Protein AF-A0A854Q6F2-F1 (afdb_monomer_lite)

pLDDT: mean 76.47, std 21.13, range [29.39, 94.69]

Secondary structure (DSSP, 8-state):
--------------GGG---GGGGEEE--GGGGGGGS---B--HHHHHTTEEEEGGGTEEEEHHHHH---TTS--SEEPGGGHHHHHHHHT-SSS-HHHHHHHHHHHHHHSPPPSSSSPPEEE-STT--PBPPTTS-EEEEEEETTT--EEESS-HHHHHHHHHHHHHHSTTS-HHHHEEEEEEEESB-SSTT--EEE-BGGGGTTS----------------------

Sequence (229 aa):
MPTDREECASIGDDPRGSNNRGMFYCSAAVHDVSTYQTSWVSSPDLIMLRLQYLPVYKVFRCTRCMASTNPKAPKGCIHPAKLAKHLLSYHDSKHSLEEIQEQIDRLSSNHPPHESLHPLIPFFPSGILPPAIPGVAREIGFYCTLCKKVHKGDNKVGYSKLITHCNKEHPGHQSHSVIQKGTIQALYYSGRSTFYFPVNPSYSELGAEPAQQAYDQDDMRIRSTHDAA

Structure (mmCIF, N/CA/C/O backbone):
data_AF-A0A854Q6F2-F1
#
_entry.id   AF-A0A854Q6F2-F1
#
loop_
_atom_site.group_PDB
_atom_site.id
_atom_site.type_symbol
_atom_site.label_atom_id
_atom_site.label_alt_id
_atom_site.label_comp_id
_atom_site.label_asym_id
_atom_site.label_entity_id
_atom_site.label_seq_id
_atom_site.pdbx_PDB_ins_code
_atom_site.Cartn_x
_atom_site.Cartn_y
_atom_site.Cartn_z
_atom_site.occupancy
_atom_site.B_iso_or_equiv
_atom_site.auth_seq_id
_atom_site.auth_comp_id
_atom_site.auth_asym_id
_atom_site.auth_atom_id
_atom_site.pdbx_PDB_model_num
ATOM 1 N N . MET A 1 1 ? 60.010 3.066 25.120 1.00 35.88 1 MET A N 1
ATOM 2 C CA . MET A 1 1 ? 58.937 4.076 25.044 1.00 35.88 1 MET A CA 1
ATOM 3 C C . MET A 1 1 ? 58.072 3.738 23.839 1.00 35.88 1 MET A C 1
ATOM 5 O O . MET A 1 1 ? 58.453 4.121 22.740 1.00 35.88 1 MET A O 1
ATOM 9 N N . PRO A 1 2 ? 57.008 2.933 23.998 1.00 35.34 2 PRO A N 1
ATOM 10 C CA . PRO A 1 2 ? 56.005 2.756 22.959 1.00 35.34 2 PRO A CA 1
ATOM 11 C C . PRO A 1 2 ? 54.951 3.863 23.093 1.00 35.34 2 PRO A C 1
ATOM 13 O O . PRO A 1 2 ? 54.534 4.192 24.202 1.00 35.34 2 PRO A O 1
ATOM 16 N N . THR A 1 3 ? 54.558 4.466 21.977 1.00 38.12 3 THR A N 1
ATOM 17 C CA . THR A 1 3 ? 53.414 5.378 21.915 1.00 38.12 3 THR A CA 1
ATOM 18 C C . THR A 1 3 ? 52.256 4.613 21.299 1.00 38.12 3 THR A C 1
ATOM 20 O O . THR A 1 3 ? 52.194 4.435 20.083 1.00 38.12 3 THR A O 1
ATOM 23 N N . ASP A 1 4 ? 51.360 4.153 22.166 1.00 35.88 4 ASP A N 1
ATOM 24 C CA . ASP A 1 4 ? 50.025 3.709 21.801 1.00 35.88 4 ASP A CA 1
ATOM 25 C C . ASP A 1 4 ? 49.279 4.888 21.176 1.00 35.88 4 ASP A C 1
ATOM 27 O O . ASP A 1 4 ? 49.110 5.945 21.789 1.00 35.88 4 ASP A O 1
ATOM 31 N N . ARG A 1 5 ? 48.850 4.725 19.927 1.00 36.88 5 ARG A N 1
ATOM 32 C CA . ARG A 1 5 ? 47.849 5.596 19.326 1.00 36.88 5 ARG A CA 1
ATOM 33 C C . ARG A 1 5 ? 46.644 4.719 19.042 1.00 36.88 5 ARG A C 1
ATOM 35 O O . ARG A 1 5 ? 46.607 4.019 18.037 1.00 36.88 5 ARG A O 1
ATOM 42 N N . GLU A 1 6 ? 45.719 4.729 19.995 1.00 34.69 6 GLU A N 1
ATOM 43 C CA . GLU A 1 6 ? 44.397 4.127 19.880 1.00 34.69 6 GLU A CA 1
ATOM 44 C C . GLU A 1 6 ? 43.743 4.595 18.579 1.00 34.69 6 GLU A C 1
ATOM 46 O O . GLU A 1 6 ? 43.441 5.776 18.380 1.00 34.69 6 GLU A O 1
ATOM 51 N N . GLU A 1 7 ? 43.547 3.648 17.671 1.00 30.23 7 GLU A N 1
ATOM 52 C CA . GLU A 1 7 ? 42.700 3.810 16.506 1.00 30.23 7 GLU A CA 1
ATOM 53 C C . GLU A 1 7 ? 41.253 3.802 17.015 1.00 30.23 7 GLU A C 1
ATOM 55 O O . GLU A 1 7 ? 40.615 2.761 17.163 1.00 30.23 7 GLU A O 1
ATOM 60 N N . CYS A 1 8 ? 40.762 4.986 17.393 1.00 30.36 8 CYS A N 1
ATOM 61 C CA . CYS A 1 8 ? 39.357 5.199 17.706 1.00 30.36 8 CYS A CA 1
ATOM 62 C C . CYS A 1 8 ? 38.531 4.794 16.483 1.00 30.36 8 CYS A C 1
ATOM 64 O O . CYS A 1 8 ? 38.498 5.508 15.476 1.00 30.36 8 CYS A O 1
ATOM 66 N N . ALA A 1 9 ? 37.868 3.644 16.597 1.00 30.75 9 ALA A N 1
ATOM 67 C CA . ALA A 1 9 ? 36.825 3.199 15.695 1.00 30.75 9 ALA A CA 1
ATOM 68 C C . ALA A 1 9 ? 35.857 4.363 15.461 1.00 30.75 9 ALA A C 1
ATOM 70 O O . ALA A 1 9 ? 35.123 4.771 16.363 1.00 30.75 9 ALA A O 1
ATOM 71 N N . SER A 1 10 ? 35.888 4.933 14.254 1.00 31.28 10 SER A N 1
ATOM 72 C CA . SER A 1 10 ? 34.879 5.899 13.848 1.00 31.28 10 SER A CA 1
ATOM 73 C C . SER A 1 10 ? 33.542 5.182 13.849 1.00 31.28 10 SER A C 1
ATOM 75 O O . SER A 1 10 ? 33.297 4.271 13.060 1.00 31.28 10 SER A O 1
ATOM 77 N N . ILE A 1 11 ? 32.735 5.578 14.828 1.00 34.91 11 ILE A N 1
ATOM 78 C CA . ILE A 1 11 ? 31.330 5.254 15.010 1.00 34.91 11 ILE A CA 1
ATOM 79 C C . ILE A 1 11 ? 30.673 5.328 13.634 1.00 34.91 11 ILE A C 1
ATOM 81 O O . ILE A 1 11 ? 30.589 6.402 13.040 1.00 34.91 11 ILE A O 1
ATOM 85 N N . GLY A 1 12 ? 30.302 4.158 13.115 1.00 29.39 12 GLY A N 1
ATOM 86 C CA . GLY A 1 12 ? 29.673 4.026 11.813 1.00 29.39 12 GLY A CA 1
ATOM 87 C C . GLY A 1 12 ? 28.439 4.912 11.740 1.00 29.39 12 GLY A C 1
ATOM 88 O O . GLY A 1 12 ? 27.603 4.898 12.646 1.00 29.39 12 GLY A O 1
ATOM 89 N N . ASP A 1 13 ? 28.358 5.684 10.660 1.00 30.09 13 ASP A N 1
ATOM 90 C CA . ASP A 1 13 ? 27.184 6.461 10.297 1.00 30.09 13 ASP A CA 1
ATOM 91 C C . ASP A 1 13 ? 25.921 5.605 10.451 1.00 30.09 13 ASP A C 1
ATOM 93 O O . ASP A 1 13 ? 25.794 4.533 9.854 1.00 30.09 13 ASP A O 1
ATOM 97 N N . ASP A 1 14 ? 24.983 6.079 11.270 1.00 29.55 14 ASP A N 1
ATOM 98 C CA . ASP A 1 14 ? 23.704 5.421 11.495 1.00 29.55 14 ASP A CA 1
ATOM 99 C C . ASP A 1 14 ? 22.920 5.350 10.162 1.00 29.55 14 ASP A C 1
ATOM 101 O O . ASP A 1 14 ? 22.501 6.387 9.626 1.00 29.55 14 ASP A O 1
ATOM 105 N N . PRO A 1 15 ? 22.671 4.151 9.599 1.00 33.38 15 PRO A N 1
ATOM 106 C CA . PRO A 1 15 ? 22.018 4.001 8.299 1.00 33.38 15 PRO A CA 1
ATOM 107 C C . PRO A 1 15 ? 20.548 4.453 8.306 1.00 33.38 15 PRO A C 1
ATOM 109 O O . PRO A 1 15 ? 19.927 4.546 7.243 1.00 33.38 15 PRO A O 1
ATOM 112 N N . ARG A 1 16 ? 19.988 4.807 9.475 1.00 41.03 16 ARG A N 1
ATOM 113 C CA . ARG A 1 16 ? 18.633 5.364 9.630 1.00 41.03 16 ARG A CA 1
ATOM 114 C C . ARG A 1 16 ? 18.447 6.746 8.980 1.00 41.03 16 ARG A C 1
ATOM 116 O O . ARG A 1 16 ? 17.311 7.199 8.853 1.00 41.03 16 ARG A O 1
ATOM 123 N N . GLY A 1 17 ? 19.523 7.406 8.535 1.00 30.75 17 GLY A N 1
ATOM 124 C CA . GLY A 1 17 ? 19.478 8.725 7.887 1.00 30.75 17 GLY A CA 1
ATOM 125 C C . GLY A 1 17 ? 19.267 8.725 6.367 1.00 30.75 17 GLY A C 1
ATOM 126 O O . GLY A 1 17 ? 18.867 9.751 5.808 1.00 30.75 17 GLY A O 1
ATOM 127 N N . SER A 1 18 ? 19.493 7.606 5.667 1.00 36.53 18 SER A N 1
ATOM 128 C CA . SER A 1 18 ? 19.294 7.564 4.214 1.00 36.53 18 SER A CA 1
ATOM 129 C C . SER A 1 18 ? 17.899 7.029 3.886 1.00 36.53 18 SER A C 1
ATOM 131 O O . SER A 1 18 ? 17.573 5.869 4.116 1.00 36.53 18 SER A O 1
ATOM 133 N N . ASN A 1 19 ? 17.048 7.875 3.299 1.00 47.75 19 ASN A N 1
ATOM 134 C CA . ASN A 1 19 ? 15.764 7.478 2.706 1.00 47.75 19 ASN A CA 1
ATOM 135 C C . ASN A 1 19 ? 16.001 6.695 1.393 1.00 47.75 19 ASN A C 1
ATOM 137 O O . ASN A 1 19 ? 15.439 7.011 0.334 1.00 47.75 19 ASN A O 1
ATOM 141 N N . ASN A 1 20 ? 16.909 5.716 1.428 1.00 53.22 20 ASN A N 1
ATOM 142 C CA . ASN A 1 20 ? 17.239 4.905 0.279 1.00 53.22 20 ASN A CA 1
ATOM 143 C C . ASN A 1 20 ? 16.062 3.970 0.009 1.00 53.22 20 ASN A C 1
ATOM 145 O O . ASN A 1 20 ? 15.854 2.970 0.686 1.00 53.22 20 ASN A O 1
ATOM 149 N N . ARG A 1 21 ? 15.244 4.343 -0.978 1.00 56.09 21 ARG A N 1
ATOM 150 C CA . ARG A 1 21 ? 13.970 3.679 -1.284 1.00 56.09 21 ARG A CA 1
ATOM 151 C C . ARG A 1 21 ? 14.104 2.192 -1.631 1.00 56.09 21 ARG A C 1
ATOM 153 O O . ARG A 1 21 ? 13.096 1.496 -1.590 1.00 56.09 21 ARG A O 1
ATOM 160 N N . GLY A 1 22 ? 15.312 1.719 -1.952 1.00 56.97 22 GLY A N 1
ATOM 161 C CA . GLY A 1 22 ?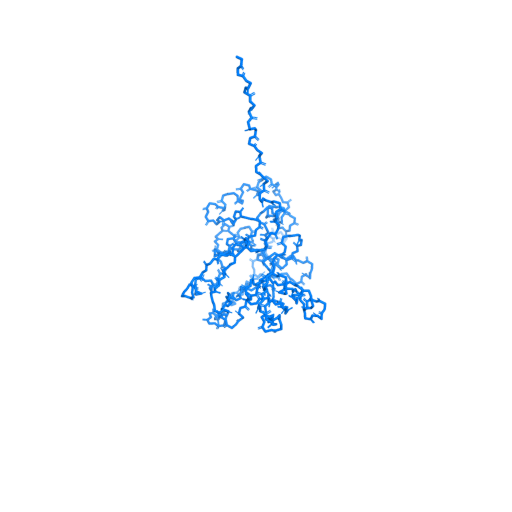 15.607 0.294 -2.124 1.00 56.97 22 GLY A CA 1
ATOM 162 C C . GLY A 1 22 ? 15.409 -0.532 -0.848 1.00 56.97 22 GLY A C 1
ATOM 163 O O . GLY A 1 22 ? 15.077 -1.704 -0.946 1.00 56.97 22 GLY A O 1
ATOM 164 N N . MET A 1 23 ? 15.497 0.087 0.335 1.00 61.72 23 MET A N 1
ATOM 165 C CA . MET A 1 23 ? 15.327 -0.576 1.638 1.00 61.72 23 MET A CA 1
ATOM 166 C C . MET A 1 23 ? 13.877 -0.973 1.952 1.00 61.72 23 MET A C 1
ATOM 168 O O . MET A 1 23 ? 13.626 -1.652 2.941 1.00 61.72 23 MET A O 1
ATOM 172 N N . PHE A 1 24 ? 12.911 -0.528 1.143 1.00 76.81 24 PHE A N 1
ATOM 173 C CA . PHE A 1 24 ? 11.490 -0.832 1.342 1.00 76.81 24 PHE A CA 1
ATOM 174 C C . PHE A 1 24 ? 11.012 -2.007 0.494 1.00 76.81 24 PHE A C 1
ATOM 176 O O . PHE A 1 24 ? 9.855 -2.400 0.615 1.00 76.81 24 PHE A O 1
ATOM 183 N N . TYR A 1 25 ? 11.873 -2.544 -0.371 1.00 84.19 25 TYR A N 1
ATOM 184 C CA . TYR A 1 25 ? 11.560 -3.708 -1.182 1.00 84.19 25 TYR A CA 1
ATOM 185 C C . TYR A 1 25 ? 12.195 -4.967 -0.590 1.00 84.19 25 TYR A C 1
ATOM 187 O O . TYR A 1 25 ? 13.365 -4.952 -0.214 1.00 84.19 25 TYR A O 1
ATOM 195 N N . CYS A 1 26 ? 11.444 -6.066 -0.542 1.00 86.38 26 CYS A N 1
ATOM 196 C CA . CYS A 1 26 ? 11.969 -7.395 -0.236 1.00 86.38 26 CYS A CA 1
ATOM 197 C C . CYS A 1 26 ? 11.905 -8.284 -1.481 1.00 86.38 26 CYS A C 1
ATOM 199 O O . CYS A 1 26 ? 10.946 -8.215 -2.247 1.00 86.38 26 CYS A O 1
ATOM 201 N N . SER A 1 27 ? 12.929 -9.108 -1.708 1.00 87.00 27 SER A N 1
ATOM 202 C CA . SER A 1 27 ? 12.899 -10.078 -2.807 1.00 87.00 27 SER A CA 1
ATOM 203 C C . SER A 1 27 ? 11.774 -11.086 -2.572 1.00 87.00 27 SER A C 1
ATOM 205 O O . SER A 1 27 ? 11.665 -11.626 -1.472 1.00 87.00 27 SER A O 1
ATOM 207 N N . ALA A 1 28 ? 10.954 -11.332 -3.592 1.00 88.00 28 ALA A N 1
ATOM 208 C CA . ALA A 1 28 ? 9.869 -12.307 -3.551 1.00 88.00 28 ALA A CA 1
ATOM 209 C C . ALA A 1 28 ? 9.902 -13.180 -4.809 1.00 88.00 28 ALA A C 1
ATOM 211 O O . ALA A 1 28 ? 10.162 -12.689 -5.915 1.00 88.00 28 ALA A O 1
ATOM 212 N N . ALA A 1 29 ? 9.638 -14.478 -4.660 1.00 86.69 29 ALA A N 1
ATOM 213 C CA . ALA A 1 29 ? 9.598 -15.373 -5.803 1.00 86.69 29 ALA A CA 1
ATOM 214 C C . ALA A 1 29 ? 8.274 -15.220 -6.560 1.00 86.69 29 ALA A C 1
ATOM 216 O O . ALA A 1 29 ? 7.242 -14.861 -6.000 1.00 86.69 29 ALA A O 1
ATOM 217 N N . VAL A 1 30 ? 8.279 -15.510 -7.863 1.00 84.44 30 VAL A N 1
ATOM 218 C CA . VAL A 1 30 ? 7.077 -15.369 -8.708 1.00 84.44 30 VAL A CA 1
ATOM 219 C C . VAL A 1 30 ? 5.916 -16.238 -8.219 1.00 84.44 30 VAL A C 1
ATOM 221 O O . VAL A 1 30 ? 4.764 -15.826 -8.302 1.00 84.44 30 VAL A O 1
ATOM 224 N N . HIS A 1 31 ? 6.207 -17.425 -7.685 1.00 84.44 31 HIS A N 1
ATOM 225 C CA . HIS A 1 31 ? 5.177 -18.314 -7.149 1.00 84.44 31 HIS A CA 1
ATOM 226 C C . HIS A 1 31 ? 4.530 -17.781 -5.859 1.00 84.44 31 HIS A C 1
ATOM 228 O O . HIS A 1 31 ? 3.439 -18.222 -5.520 1.00 84.44 31 HIS A O 1
ATOM 234 N N . ASP A 1 32 ? 5.135 -16.790 -5.193 1.00 86.19 32 ASP A N 1
ATOM 235 C CA . ASP A 1 32 ? 4.591 -16.179 -3.976 1.00 86.19 32 ASP A CA 1
ATOM 236 C C . ASP A 1 32 ? 3.584 -15.061 -4.264 1.00 86.19 32 ASP A C 1
ATOM 238 O O . ASP A 1 32 ? 3.015 -14.497 -3.332 1.00 86.19 32 ASP A O 1
ATOM 242 N N . VAL A 1 33 ? 3.337 -14.704 -5.531 1.00 84.88 33 VAL A N 1
ATOM 243 C CA . VAL A 1 33 ? 2.423 -13.603 -5.897 1.00 84.88 33 VAL A CA 1
ATOM 244 C C . VAL A 1 33 ? 1.041 -13.767 -5.252 1.00 84.88 33 VAL A C 1
ATOM 246 O O . VAL A 1 33 ? 0.455 -12.774 -4.814 1.00 84.88 33 VAL A O 1
ATOM 249 N N . SER A 1 34 ? 0.538 -15.001 -5.134 1.00 83.81 34 SER A N 1
ATOM 250 C CA . SER A 1 34 ? -0.740 -15.301 -4.474 1.00 83.81 34 SER A CA 1
ATOM 251 C C . SER A 1 34 ? -0.740 -14.968 -2.983 1.00 83.81 34 SER A C 1
ATOM 253 O O . SER A 1 34 ? -1.762 -14.538 -2.465 1.00 83.81 34 SER A O 1
ATOM 255 N N . THR A 1 35 ? 0.397 -15.068 -2.292 1.00 83.94 35 THR A N 1
ATOM 256 C CA . THR A 1 35 ? 0.527 -14.678 -0.875 1.00 83.94 35 THR A CA 1
ATOM 257 C C . THR A 1 35 ? 0.294 -13.181 -0.676 1.00 83.94 35 THR A C 1
ATOM 259 O O . THR A 1 35 ? -0.118 -12.747 0.396 1.00 83.94 35 THR A O 1
ATOM 262 N N . TYR A 1 36 ? 0.518 -12.379 -1.719 1.00 84.94 36 TYR A N 1
ATOM 263 C CA . TYR A 1 36 ? 0.259 -10.942 -1.704 1.00 84.94 36 TYR A CA 1
ATOM 264 C C . TYR A 1 36 ? -1.135 -10.581 -2.225 1.00 84.94 36 TYR A C 1
ATOM 266 O O . TYR A 1 36 ? -1.515 -9.411 -2.155 1.00 84.94 36 TYR A O 1
ATOM 274 N N . GLN A 1 37 ? -1.929 -11.542 -2.715 1.00 77.19 37 GLN A N 1
ATOM 275 C CA . GLN A 1 37 ? -3.356 -11.308 -2.931 1.00 77.19 37 GLN A CA 1
ATOM 276 C C . GLN A 1 37 ? -3.995 -11.123 -1.559 1.00 77.19 37 GLN A C 1
ATOM 278 O O . GLN A 1 37 ? -4.007 -12.019 -0.721 1.00 77.19 37 GLN A O 1
ATOM 283 N N . THR A 1 38 ? -4.430 -9.897 -1.287 1.00 72.19 38 THR A N 1
ATOM 284 C CA . THR A 1 38 ? -4.679 -9.469 0.083 1.00 72.19 38 THR A CA 1
ATOM 285 C C . THR A 1 38 ? -6.152 -9.259 0.371 1.00 72.19 38 THR A C 1
ATOM 287 O O . THR A 1 38 ? -6.865 -8.559 -0.348 1.00 72.19 38 THR A O 1
ATOM 290 N N . SER A 1 39 ? -6.574 -9.792 1.512 1.00 80.44 39 SER A N 1
ATOM 291 C CA . SER A 1 39 ? -7.838 -9.486 2.164 1.00 80.44 39 SER A CA 1
ATOM 292 C C . SER A 1 39 ? -7.573 -8.806 3.502 1.00 80.44 39 SER A C 1
ATOM 294 O O . SER A 1 39 ? -6.662 -9.165 4.249 1.00 80.44 39 SER A O 1
ATOM 296 N N . TRP A 1 40 ? -8.385 -7.800 3.803 1.00 91.19 40 TRP A N 1
ATOM 297 C CA . TRP A 1 40 ? -8.367 -7.146 5.105 1.00 91.19 40 TRP A CA 1
ATOM 298 C C . TRP A 1 40 ? -9.012 -8.060 6.136 1.00 91.19 40 TRP A C 1
ATOM 300 O O . TRP A 1 40 ? -10.124 -8.536 5.915 1.00 91.19 40 TRP A O 1
ATOM 310 N N . VAL A 1 41 ? -8.337 -8.273 7.260 1.00 92.69 41 VAL A N 1
ATOM 311 C CA . VAL A 1 41 ? -8.874 -9.058 8.371 1.00 92.69 41 VAL A CA 1
ATOM 312 C C . VAL A 1 41 ? -9.518 -8.152 9.411 1.00 92.69 41 VAL A C 1
ATOM 314 O O . VAL A 1 41 ? -9.159 -6.978 9.575 1.00 92.69 41 VAL A O 1
ATOM 317 N N . SER A 1 42 ? -10.494 -8.716 10.109 1.00 89.69 42 SER A N 1
ATOM 318 C CA . SER A 1 42 ? -11.204 -8.087 11.212 1.00 89.69 42 SER A CA 1
ATOM 319 C C . SER A 1 42 ? -11.363 -9.105 12.341 1.00 89.69 42 SER A C 1
ATOM 321 O O . SER A 1 42 ? -11.473 -10.301 12.088 1.00 89.69 42 SER A O 1
ATOM 323 N N . SER A 1 43 ? -11.341 -8.628 13.578 1.00 90.56 43 SER A N 1
ATOM 324 C CA . SER A 1 43 ? -11.522 -9.395 14.813 1.00 90.56 43 SER A CA 1
ATOM 325 C C . SER A 1 43 ? -12.344 -8.544 15.789 1.00 90.56 43 SER A C 1
ATOM 327 O O . SER A 1 43 ? -12.432 -7.332 15.574 1.00 90.56 43 SER A O 1
ATOM 329 N N . PRO A 1 44 ? -12.928 -9.109 16.862 1.00 90.94 44 PRO A N 1
ATOM 330 C CA . PRO A 1 44 ? -13.673 -8.323 17.848 1.00 90.94 44 PRO A CA 1
ATOM 331 C C . PRO A 1 44 ? -12.902 -7.095 18.364 1.00 90.94 44 PRO A C 1
ATOM 333 O O . PRO A 1 44 ? -13.443 -5.990 18.358 1.00 90.94 44 PRO A O 1
ATOM 336 N N . ASP A 1 45 ? -11.613 -7.252 18.681 1.00 89.12 45 ASP A N 1
ATOM 337 C CA . ASP A 1 45 ? -10.759 -6.151 19.151 1.00 89.12 45 ASP A CA 1
ATOM 338 C C . ASP A 1 45 ? -10.528 -5.084 18.069 1.00 89.12 45 ASP A C 1
ATOM 340 O O . ASP A 1 45 ? -10.612 -3.882 18.329 1.00 89.12 45 ASP A O 1
ATOM 344 N N . LEU A 1 46 ? -10.286 -5.509 16.821 1.00 92.56 46 LEU A N 1
ATOM 345 C CA . LEU A 1 46 ? -10.151 -4.594 15.685 1.00 92.56 46 LEU A CA 1
ATOM 346 C C . LEU A 1 46 ? -11.458 -3.826 15.442 1.00 92.56 46 LEU A C 1
ATOM 348 O O . LEU A 1 46 ? -11.429 -2.618 15.218 1.00 92.56 46 LEU A O 1
ATOM 352 N N . ILE A 1 47 ? -12.607 -4.502 15.520 1.00 91.12 47 ILE A N 1
ATOM 353 C CA . ILE A 1 47 ? -13.932 -3.900 15.329 1.00 91.12 47 ILE A CA 1
ATOM 354 C C . ILE A 1 47 ? -14.211 -2.865 16.417 1.00 91.12 47 ILE A C 1
ATOM 356 O O . ILE A 1 47 ? -14.679 -1.769 16.092 1.00 91.12 47 ILE A O 1
ATOM 360 N N . MET A 1 48 ? -13.886 -3.178 17.674 1.00 88.25 48 MET A N 1
ATOM 361 C CA . MET A 1 48 ? -14.034 -2.264 18.807 1.00 88.25 48 MET A CA 1
ATOM 362 C C . MET A 1 48 ? -13.281 -0.949 18.558 1.00 88.25 48 MET A C 1
ATOM 364 O O . MET A 1 48 ? -13.855 0.128 18.716 1.00 88.25 48 MET A O 1
ATOM 368 N N . LEU A 1 49 ? -12.050 -1.030 18.043 1.00 89.81 49 LEU A N 1
ATOM 369 C CA . LEU A 1 49 ? -11.227 0.136 17.691 1.00 89.81 49 LEU A CA 1
ATOM 370 C C . LEU A 1 49 ? -11.529 0.729 16.303 1.00 89.81 49 LEU A C 1
ATOM 372 O O . LEU A 1 49 ? -10.869 1.674 15.874 1.00 89.81 49 LEU A O 1
ATOM 376 N N . ARG A 1 50 ? -12.530 0.211 15.577 1.00 91.75 50 ARG A N 1
ATOM 377 C CA . ARG A 1 50 ? -12.877 0.632 14.203 1.00 91.75 50 ARG A CA 1
ATOM 378 C C . ARG A 1 50 ? -11.724 0.456 13.207 1.00 91.75 50 ARG A C 1
ATOM 380 O O . ARG A 1 50 ? -11.565 1.253 12.276 1.00 91.75 50 ARG A O 1
ATOM 387 N N . LEU A 1 51 ? -10.929 -0.590 13.389 1.00 93.12 51 LEU A N 1
ATOM 388 C CA . LEU A 1 51 ? -9.775 -0.933 12.573 1.00 93.12 51 LEU A CA 1
ATOM 389 C C . LEU A 1 51 ? -10.017 -2.188 11.727 1.00 93.12 51 LEU A C 1
ATOM 391 O O . LEU A 1 51 ? -10.834 -3.054 12.027 1.00 93.12 51 LEU A O 1
ATOM 395 N N . GLN A 1 52 ? -9.255 -2.272 10.647 1.00 94.62 52 GLN A N 1
ATOM 396 C CA . GLN A 1 52 ? -8.979 -3.488 9.894 1.00 94.62 52 GLN A CA 1
ATOM 397 C C . GLN A 1 52 ? -7.470 -3.619 9.749 1.00 94.62 52 GLN A C 1
ATOM 399 O O . GLN A 1 52 ? -6.764 -2.608 9.663 1.00 94.62 52 GLN A O 1
ATOM 404 N N . TYR A 1 53 ? -6.992 -4.855 9.683 1.00 94.69 53 TYR A N 1
ATOM 405 C CA . TYR A 1 53 ? -5.572 -5.164 9.583 1.00 94.69 53 TYR A CA 1
ATOM 406 C C . TYR A 1 53 ? -5.265 -5.880 8.267 1.00 94.69 53 TYR A C 1
ATOM 408 O O . TYR A 1 53 ? -6.084 -6.640 7.753 1.00 94.69 53 TYR A O 1
ATOM 416 N N . LEU A 1 54 ? -4.096 -5.608 7.696 1.00 93.44 54 LEU A N 1
ATOM 417 C CA . LEU A 1 54 ? -3.594 -6.258 6.491 1.00 93.44 54 LEU A CA 1
ATOM 418 C C . LEU A 1 54 ? -2.344 -7.061 6.856 1.00 93.44 54 LEU A C 1
ATOM 420 O O . LEU A 1 54 ? -1.269 -6.462 6.928 1.00 93.44 54 LEU A O 1
ATOM 424 N N . PRO A 1 55 ? -2.452 -8.385 7.077 1.00 91.81 55 PRO A N 1
ATOM 425 C CA . PRO A 1 55 ? -1.362 -9.181 7.644 1.00 91.81 55 PRO A CA 1
ATOM 426 C C . PRO A 1 55 ? -0.075 -9.145 6.828 1.00 91.81 55 PRO A C 1
ATOM 428 O O . PRO A 1 55 ? 1.001 -8.930 7.375 1.00 91.81 55 PRO A O 1
ATOM 431 N N . VAL A 1 56 ? -0.197 -9.263 5.506 1.00 90.50 56 VAL A N 1
ATOM 432 C CA . VAL A 1 56 ? 0.947 -9.334 4.584 1.00 90.50 56 VAL A CA 1
ATOM 433 C C . VAL A 1 56 ? 1.849 -8.102 4.679 1.00 90.50 56 VAL A C 1
ATOM 435 O O . VAL A 1 56 ? 3.068 -8.218 4.627 1.00 90.50 56 VAL A O 1
ATOM 438 N N . TYR A 1 57 ? 1.256 -6.922 4.860 1.00 90.38 57 TYR A N 1
ATOM 439 C CA . TYR A 1 57 ? 1.991 -5.660 4.982 1.00 90.38 57 TYR A CA 1
ATOM 440 C C . TYR A 1 57 ? 2.082 -5.163 6.427 1.00 90.38 57 TYR A C 1
ATOM 442 O O . TYR A 1 57 ? 2.711 -4.139 6.680 1.00 90.38 57 TYR A O 1
ATOM 450 N N . LYS A 1 58 ? 1.445 -5.862 7.373 1.00 92.62 58 LYS A N 1
ATOM 451 C CA . LYS A 1 58 ? 1.348 -5.497 8.788 1.00 92.62 58 LYS A CA 1
ATOM 452 C C . LYS A 1 58 ? 0.886 -4.051 9.020 1.00 92.62 58 LYS A C 1
ATOM 454 O O . LYS A 1 58 ? 1.490 -3.293 9.783 1.00 92.62 58 LYS A O 1
ATOM 459 N N . VAL A 1 59 ? -0.175 -3.635 8.327 1.00 91.94 59 VAL A N 1
ATOM 460 C CA . VAL A 1 59 ? -0.719 -2.266 8.405 1.00 91.94 59 VAL A CA 1
ATOM 461 C C . VAL A 1 59 ? -2.175 -2.239 8.841 1.00 91.94 59 VAL A C 1
ATOM 463 O O . VAL A 1 59 ? -2.935 -3.171 8.591 1.00 91.94 59 VAL A O 1
ATOM 466 N N . PHE A 1 60 ? -2.574 -1.115 9.434 1.00 92.88 60 PHE A N 1
ATOM 467 C CA . PHE A 1 60 ? -3.944 -0.856 9.861 1.00 92.88 60 PHE A CA 1
ATOM 468 C C . PHE A 1 60 ? -4.611 0.184 8.976 1.00 92.88 60 PHE A C 1
ATOM 470 O O . PHE A 1 60 ? -3.965 1.128 8.521 1.00 92.88 60 PHE A O 1
ATOM 477 N N . ARG A 1 61 ? -5.926 0.073 8.810 1.00 91.31 61 ARG A N 1
ATOM 478 C CA . ARG A 1 61 ? -6.774 1.153 8.293 1.00 91.31 61 ARG A CA 1
ATOM 479 C C . ARG A 1 61 ? -8.000 1.324 9.174 1.00 91.31 61 ARG A C 1
ATOM 481 O O . ARG A 1 61 ? -8.454 0.363 9.789 1.00 91.31 61 ARG A O 1
ATOM 488 N N . CYS A 1 62 ? -8.569 2.523 9.189 1.00 91.38 62 CYS A N 1
ATOM 489 C CA . CYS A 1 62 ? -9.818 2.766 9.900 1.00 91.38 62 CYS A CA 1
ATOM 490 C C . CYS A 1 62 ? -11.031 2.512 9.000 1.00 91.38 62 CYS A C 1
ATOM 492 O O . CYS A 1 62 ? -11.207 3.189 7.986 1.00 91.38 62 CYS A O 1
ATOM 494 N N . THR A 1 63 ? -11.919 1.606 9.408 1.00 90.06 63 THR A N 1
ATOM 495 C CA . THR A 1 63 ? -13.146 1.278 8.664 1.00 90.06 63 THR A CA 1
ATOM 496 C C . THR A 1 63 ? -14.063 2.490 8.506 1.00 90.06 63 THR A C 1
ATOM 498 O O . THR A 1 63 ? -14.569 2.747 7.415 1.00 90.06 63 THR A O 1
ATOM 501 N N . ARG A 1 64 ? -14.205 3.305 9.558 1.00 88.38 64 ARG A N 1
ATOM 502 C CA . ARG A 1 64 ? -15.041 4.515 9.543 1.00 88.38 64 ARG A CA 1
ATOM 503 C C . ARG A 1 64 ? -14.489 5.603 8.621 1.00 88.38 64 ARG A C 1
ATOM 505 O O . ARG A 1 64 ? -15.257 6.239 7.906 1.00 88.38 64 ARG A O 1
ATOM 512 N N . CYS A 1 65 ? -13.173 5.824 8.610 1.00 88.00 65 CYS A N 1
ATOM 513 C CA . CYS A 1 65 ? -12.555 6.801 7.706 1.00 88.00 65 CYS A CA 1
ATOM 514 C C . CYS A 1 65 ? -12.636 6.350 6.247 1.00 88.00 65 CYS A C 1
ATOM 516 O O . CYS A 1 65 ? -12.898 7.177 5.376 1.00 88.00 65 CYS A O 1
ATOM 518 N N . MET A 1 66 ? -12.475 5.049 5.987 1.00 86.50 66 MET A N 1
ATOM 519 C CA . MET A 1 66 ? -12.618 4.486 4.644 1.00 86.50 66 MET A CA 1
ATOM 520 C C . MET A 1 66 ? -14.040 4.632 4.094 1.00 86.50 66 MET A C 1
ATOM 522 O O . MET A 1 66 ? -14.200 4.947 2.917 1.00 86.50 66 MET A O 1
ATOM 526 N N . ALA A 1 67 ? -15.058 4.466 4.942 1.00 86.62 67 ALA A N 1
ATOM 527 C CA . ALA A 1 67 ? -16.464 4.651 4.575 1.00 86.62 67 ALA A CA 1
ATOM 528 C C . ALA A 1 67 ? -16.908 6.127 4.539 1.00 86.62 67 ALA A C 1
ATOM 530 O O . ALA A 1 67 ? -18.015 6.435 4.104 1.00 86.62 67 ALA A O 1
ATOM 531 N N . SER A 1 68 ? -16.075 7.061 5.007 1.00 83.56 68 SER A N 1
ATOM 532 C CA . SER A 1 68 ? -16.470 8.463 5.118 1.00 83.56 68 SER A CA 1
ATOM 533 C C . SER A 1 68 ? -16.626 9.127 3.747 1.00 83.56 68 SER A C 1
ATOM 535 O O . SER A 1 68 ? -15.735 9.083 2.891 1.00 83.56 68 SER A O 1
ATOM 537 N N . THR A 1 69 ? -17.734 9.844 3.568 1.00 83.31 69 THR A N 1
ATOM 538 C CA . THR A 1 69 ? -17.951 10.734 2.420 1.00 83.31 69 THR A CA 1
ATOM 539 C C . THR A 1 69 ? -17.142 12.028 2.524 1.00 83.31 69 THR A C 1
ATOM 541 O O . THR A 1 69 ? -16.950 12.705 1.517 1.00 83.31 69 THR A O 1
ATOM 544 N N . ASN A 1 70 ? -16.601 12.359 3.706 1.00 80.50 70 ASN A N 1
ATOM 545 C CA . ASN A 1 70 ? -15.787 13.553 3.895 1.00 80.50 70 ASN A CA 1
ATOM 546 C C . ASN A 1 70 ? -14.480 13.441 3.082 1.00 80.50 70 ASN A C 1
ATOM 548 O O . ASN A 1 70 ? -13.673 12.541 3.344 1.00 80.50 70 ASN A O 1
ATOM 552 N N . PRO A 1 71 ? -14.212 14.363 2.140 1.00 71.56 71 PRO A N 1
ATOM 553 C CA . PRO A 1 71 ? -12.985 14.339 1.344 1.00 71.56 71 PRO A CA 1
ATOM 554 C C . PRO A 1 71 ? -11.717 14.567 2.181 1.00 71.56 71 PRO A C 1
ATOM 556 O O . PRO A 1 71 ? -10.625 14.209 1.745 1.00 71.56 71 PRO A O 1
ATOM 559 N N . LYS A 1 72 ? -11.843 15.140 3.385 1.00 72.50 72 LYS A N 1
ATOM 560 C CA . LYS A 1 72 ? -10.730 15.363 4.319 1.00 72.50 72 LYS A CA 1
ATOM 561 C C . LYS A 1 72 ? -10.445 14.165 5.229 1.00 72.50 72 LYS A C 1
ATOM 563 O O . LYS A 1 72 ? -9.464 14.207 5.967 1.00 72.50 72 LYS A O 1
ATOM 568 N N . ALA A 1 73 ? -11.277 13.119 5.216 1.00 74.06 73 ALA A N 1
ATOM 569 C CA . ALA A 1 73 ? -10.994 11.917 5.993 1.00 74.06 73 ALA A CA 1
ATOM 570 C C . ALA A 1 73 ? -9.682 11.270 5.502 1.00 74.06 73 ALA A C 1
ATOM 572 O O . ALA A 1 73 ? -9.439 11.237 4.293 1.00 74.06 73 ALA A O 1
ATOM 573 N N . PRO A 1 74 ? -8.827 10.746 6.398 1.00 73.81 74 PRO A N 1
ATOM 574 C CA . PRO A 1 74 ? -7.596 10.071 6.001 1.00 73.81 74 PRO A CA 1
ATOM 575 C C . PRO A 1 74 ? -7.932 8.728 5.338 1.00 73.81 74 PRO A C 1
ATOM 577 O O . PRO A 1 74 ? -8.085 7.704 6.002 1.00 73.81 74 PRO A O 1
ATOM 580 N N . LYS A 1 75 ? -8.084 8.742 4.011 1.00 78.38 75 LYS A N 1
ATOM 581 C CA . LYS A 1 75 ? -8.417 7.564 3.201 1.00 78.38 75 LYS A CA 1
ATOM 582 C C . LYS A 1 75 ? -7.145 6.797 2.852 1.00 78.38 75 LYS A C 1
ATOM 584 O O . LYS A 1 75 ? -6.531 7.011 1.812 1.00 78.38 75 LYS A O 1
ATOM 589 N N . GLY A 1 76 ? -6.725 5.922 3.755 1.00 84.06 76 GLY A N 1
ATOM 590 C CA . GLY A 1 76 ? -5.563 5.060 3.579 1.00 84.06 76 GLY A CA 1
ATOM 591 C C . GLY A 1 76 ? -5.240 4.284 4.848 1.00 84.06 76 GLY A C 1
ATOM 592 O O . GLY A 1 76 ? -6.024 4.250 5.798 1.00 84.06 76 GLY A O 1
ATOM 593 N N . CYS A 1 77 ? -4.064 3.670 4.866 1.00 89.25 77 CYS A N 1
ATOM 594 C CA . CYS A 1 77 ? -3.536 3.056 6.073 1.00 89.25 77 CYS A CA 1
ATOM 595 C C . CYS A 1 77 ? -3.078 4.134 7.056 1.00 89.25 77 CYS A C 1
ATOM 597 O O . CYS A 1 77 ? -2.716 5.254 6.679 1.00 89.25 77 CYS A O 1
ATOM 599 N N . ILE A 1 78 ? -3.053 3.766 8.328 1.00 88.44 78 ILE A N 1
ATOM 600 C CA . ILE A 1 78 ? -2.597 4.601 9.429 1.00 88.44 78 ILE A CA 1
ATOM 601 C C . ILE A 1 78 ? -1.205 4.113 9.813 1.00 88.44 78 ILE A C 1
ATOM 603 O O . ILE A 1 78 ? -0.974 2.915 9.985 1.00 88.44 78 ILE A O 1
ATOM 607 N N . HIS A 1 79 ? -0.253 5.039 9.908 1.00 88.12 79 HIS A N 1
ATOM 608 C CA . HIS A 1 79 ? 1.083 4.702 10.387 1.00 88.12 79 HIS A CA 1
ATOM 609 C C . HIS A 1 79 ? 0.991 4.248 11.856 1.00 88.12 79 HIS A C 1
ATOM 611 O O . HIS A 1 79 ? 0.333 4.957 12.620 1.00 88.12 79 HIS A O 1
ATOM 617 N N . PRO A 1 80 ? 1.659 3.158 12.283 1.00 87.31 80 PRO A N 1
ATOM 618 C CA . PRO A 1 80 ? 1.553 2.636 13.652 1.00 87.31 80 PRO A CA 1
ATOM 619 C C . PRO A 1 80 ? 1.763 3.705 14.735 1.00 87.31 80 PRO A C 1
ATOM 621 O O . PRO A 1 80 ? 0.889 3.924 15.566 1.00 87.31 80 PRO A O 1
ATOM 624 N N . ALA A 1 81 ? 2.830 4.505 14.618 1.00 86.50 81 ALA A N 1
ATOM 625 C CA . ALA A 1 81 ? 3.118 5.637 15.516 1.00 86.50 81 ALA A CA 1
ATOM 626 C C . ALA A 1 81 ? 2.042 6.751 15.572 1.00 86.50 81 ALA A C 1
ATOM 628 O O . ALA A 1 81 ? 2.146 7.681 16.365 1.00 86.50 81 ALA A O 1
ATOM 629 N N . LYS A 1 82 ? 1.033 6.721 14.695 1.00 88.44 82 LYS A N 1
ATOM 630 C CA . LYS A 1 82 ? -0.084 7.678 14.663 1.00 88.44 82 LYS A CA 1
ATOM 631 C C . LYS A 1 82 ? -1.419 7.035 15.033 1.00 88.44 82 LYS A C 1
ATOM 633 O O . LYS A 1 82 ? -2.425 7.741 15.025 1.00 88.44 82 LYS A O 1
ATOM 638 N N . LEU A 1 83 ? -1.446 5.735 15.333 1.00 89.44 83 LEU A N 1
ATOM 639 C CA . LEU A 1 83 ? -2.679 4.983 15.538 1.00 89.44 83 LEU A CA 1
ATOM 640 C C . LEU A 1 83 ? -3.454 5.490 16.760 1.00 89.44 83 LEU A C 1
ATOM 642 O O . LEU A 1 83 ? -4.611 5.869 16.606 1.00 89.44 83 LEU A O 1
ATOM 646 N N . ALA A 1 84 ? -2.803 5.626 17.920 1.00 91.50 84 ALA A N 1
ATOM 647 C CA . ALA A 1 84 ? -3.448 6.125 19.139 1.00 91.50 84 ALA A CA 1
ATOM 648 C C . ALA A 1 84 ? -4.022 7.535 18.951 1.00 91.50 84 ALA A C 1
ATOM 650 O O . ALA A 1 84 ? -5.203 7.781 19.188 1.00 91.50 84 ALA A O 1
ATOM 651 N N . LYS A 1 85 ? -3.216 8.450 18.398 1.00 90.75 85 LYS A N 1
ATOM 652 C CA . LYS A 1 85 ? -3.653 9.821 18.101 1.00 90.75 85 LYS A CA 1
ATOM 653 C C . LYS A 1 85 ? -4.816 9.861 17.106 1.00 90.75 85 LYS A C 1
ATOM 655 O O . LYS A 1 85 ? -5.699 10.707 17.238 1.00 90.75 85 LYS A O 1
ATOM 660 N N . HIS A 1 86 ? -4.812 8.982 16.101 1.00 90.88 86 HIS A N 1
ATOM 661 C CA . HIS A 1 86 ? -5.915 8.854 15.148 1.00 90.88 86 HIS A CA 1
ATOM 662 C C . HIS A 1 86 ? -7.199 8.430 15.864 1.00 90.88 86 HIS A C 1
ATOM 664 O O . HIS A 1 86 ? -8.220 9.094 15.701 1.00 90.88 86 HIS A O 1
ATOM 670 N N . LEU A 1 87 ? -7.147 7.365 16.668 1.00 90.12 87 LEU A N 1
ATOM 671 C CA . LEU A 1 87 ? -8.312 6.873 17.405 1.00 90.12 87 LEU A CA 1
ATOM 672 C C . LEU A 1 87 ? -8.867 7.952 18.343 1.00 90.12 87 LEU A C 1
ATOM 674 O O . LEU A 1 87 ? -10.055 8.259 18.250 1.00 90.12 87 LEU A O 1
ATOM 678 N N . LEU A 1 88 ? -7.999 8.611 19.117 1.00 88.81 88 LEU A N 1
ATOM 679 C CA . LEU A 1 88 ? -8.372 9.709 20.014 1.00 88.81 88 LEU A CA 1
ATOM 680 C C . LEU A 1 88 ? -9.079 10.855 19.268 1.00 88.81 88 LEU A C 1
ATOM 682 O O . LEU A 1 88 ? -10.113 11.364 19.686 1.00 88.81 88 LEU A O 1
ATOM 686 N N . SER A 1 89 ? -8.529 11.266 18.121 1.00 85.12 89 SER A N 1
ATOM 687 C CA . SER A 1 89 ? -9.025 12.445 17.396 1.00 85.12 89 SER A CA 1
ATOM 688 C C . SER A 1 89 ? -10.332 12.191 16.642 1.00 85.12 89 SER A C 1
ATOM 690 O O . SER A 1 89 ? -11.098 13.126 16.418 1.00 85.12 89 SER A O 1
ATOM 692 N N . TYR A 1 90 ? -10.567 10.958 16.184 1.00 79.06 90 TYR A N 1
ATOM 693 C CA . TYR A 1 90 ? -11.645 10.662 15.232 1.00 79.06 90 TYR A CA 1
ATOM 694 C C . TYR A 1 90 ? -12.716 9.707 15.758 1.00 79.06 90 TYR A C 1
ATOM 696 O O . TYR A 1 90 ? -13.809 9.648 15.176 1.00 79.06 90 TYR A O 1
ATOM 704 N N . HIS A 1 91 ? -12.428 8.913 16.789 1.00 80.88 91 HIS A N 1
ATOM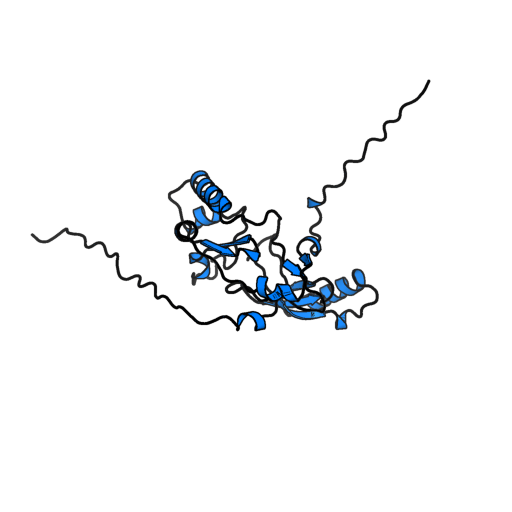 705 C CA . HIS A 1 91 ? -13.293 7.800 17.190 1.00 80.88 91 HIS A CA 1
ATOM 706 C C . HIS A 1 91 ? -13.565 7.732 18.686 1.00 80.88 91 HIS A C 1
ATOM 708 O O . HIS A 1 91 ? -14.666 7.318 19.045 1.00 80.88 91 HIS A O 1
ATOM 714 N N . ASP A 1 92 ? -12.627 8.163 19.523 1.00 74.31 92 ASP A N 1
ATOM 715 C CA . ASP A 1 92 ? -12.736 8.022 20.967 1.00 74.31 92 ASP A CA 1
ATOM 716 C C . ASP A 1 92 ? -12.247 9.272 21.694 1.00 74.31 92 ASP A C 1
ATOM 718 O O . ASP A 1 92 ? -11.060 9.445 21.922 1.00 74.31 92 ASP A O 1
ATOM 722 N N . SER A 1 93 ? -13.176 10.156 22.055 1.00 67.00 93 SER A N 1
ATOM 723 C CA . SER A 1 93 ? -12.872 11.363 22.829 1.00 67.00 93 SER A CA 1
ATOM 724 C C . SER A 1 93 ? -13.037 11.169 24.339 1.00 67.00 93 SER A C 1
ATOM 726 O O . SER A 1 93 ? -13.006 12.158 25.069 1.00 67.00 93 SER A O 1
ATOM 728 N N . LYS A 1 94 ? -13.351 9.948 24.796 1.00 80.06 94 LYS A N 1
ATOM 729 C CA . LYS A 1 94 ? -13.672 9.666 26.203 1.00 80.06 94 LYS A CA 1
ATOM 730 C C . LYS A 1 94 ? -12.473 9.110 26.958 1.00 80.06 94 LYS A C 1
ATOM 732 O O . LYS A 1 94 ? -12.311 9.455 28.123 1.00 80.06 94 LYS A O 1
ATOM 737 N N . HIS A 1 95 ? -11.671 8.279 26.302 1.00 85.31 95 HIS A N 1
ATOM 738 C CA . HIS A 1 95 ? -10.462 7.713 26.887 1.00 85.31 95 HIS A CA 1
ATOM 739 C C . HIS A 1 95 ? -9.257 8.643 26.723 1.00 85.31 95 HIS A C 1
ATOM 741 O O . HIS A 1 95 ? -9.194 9.458 25.794 1.00 85.31 95 HIS A O 1
ATOM 747 N N . SER A 1 96 ? -8.289 8.516 27.630 1.00 90.31 96 SER A N 1
ATOM 748 C CA . SER A 1 96 ? -7.003 9.201 27.518 1.00 90.31 96 SER A CA 1
ATOM 749 C C . SER A 1 96 ? -6.151 8.596 26.393 1.00 90.31 96 SER A C 1
ATOM 751 O O . SER A 1 96 ? -6.415 7.501 25.885 1.00 90.31 96 SER A O 1
ATOM 753 N N . LEU A 1 97 ? -5.103 9.312 25.975 1.00 90.75 97 LEU A N 1
ATOM 754 C CA . LEU A 1 97 ? -4.184 8.803 24.955 1.00 90.75 97 LEU A CA 1
ATOM 755 C C . LEU A 1 97 ? -3.474 7.525 25.432 1.00 90.75 97 LEU A C 1
ATOM 757 O O . LEU A 1 97 ? -3.252 6.618 24.634 1.00 90.75 97 LEU A O 1
ATOM 761 N N . GLU A 1 98 ? -3.141 7.466 26.720 1.00 91.44 98 GLU A N 1
ATOM 762 C CA . GLU A 1 98 ? -2.492 6.337 27.383 1.00 91.44 98 GLU A CA 1
ATOM 763 C C . GLU A 1 98 ? -3.398 5.102 27.385 1.00 91.44 98 GLU A C 1
ATOM 765 O O . GLU A 1 98 ? -2.968 4.032 26.962 1.00 91.44 98 GLU A O 1
ATOM 770 N N . GLU A 1 99 ? -4.674 5.257 27.748 1.00 91.06 99 GLU A N 1
ATOM 771 C CA . GLU A 1 99 ? -5.648 4.155 27.743 1.00 91.06 99 GLU A CA 1
ATOM 772 C C . GLU A 1 99 ? -5.834 3.564 26.336 1.00 91.06 99 GLU A C 1
ATOM 774 O O . GLU A 1 99 ? -5.887 2.345 26.153 1.00 91.06 99 GLU A O 1
ATOM 779 N N . ILE A 1 100 ? -5.893 4.425 25.315 1.00 91.00 100 ILE A N 1
ATOM 780 C CA . ILE A 1 100 ? -5.967 4.000 23.911 1.00 91.00 100 ILE A CA 1
ATOM 781 C C . ILE A 1 100 ? -4.671 3.295 23.488 1.00 91.00 100 ILE A C 1
ATOM 783 O O . ILE A 1 100 ? -4.719 2.307 22.750 1.00 91.00 100 ILE A O 1
ATOM 787 N N . GLN A 1 101 ? -3.510 3.782 23.934 1.00 92.31 101 GLN A N 1
ATOM 788 C CA . GLN A 1 101 ? -2.225 3.158 23.629 1.00 92.31 101 GLN A CA 1
ATOM 789 C C . GLN A 1 101 ? -2.140 1.747 24.224 1.00 92.31 101 GLN A C 1
ATOM 791 O O . GLN A 1 101 ? -1.787 0.818 23.505 1.00 92.31 101 GLN A O 1
ATOM 796 N N . GLU A 1 102 ? -2.576 1.542 25.468 1.00 92.00 102 GLU A N 1
ATOM 797 C CA . GLU A 1 102 ? -2.628 0.206 26.076 1.00 92.00 102 GLU A CA 1
ATOM 798 C C . GLU A 1 102 ? -3.543 -0.760 25.307 1.00 92.00 102 GLU A C 1
ATOM 800 O O . GLU A 1 102 ? -3.238 -1.947 25.163 1.00 92.00 102 GLU A O 1
ATOM 805 N N . GLN A 1 103 ? -4.677 -0.272 24.788 1.00 90.81 103 GLN A N 1
ATOM 806 C CA . GLN A 1 103 ? -5.560 -1.075 23.936 1.00 90.81 103 GLN A CA 1
ATOM 807 C C . GLN A 1 103 ? -4.863 -1.488 22.630 1.00 90.81 103 GLN A C 1
ATOM 809 O O . GLN A 1 103 ? -4.994 -2.636 22.198 1.00 90.81 103 GLN A O 1
ATOM 814 N N . ILE A 1 104 ? -4.095 -0.581 22.019 1.00 91.88 104 ILE A N 1
ATOM 815 C CA . ILE A 1 104 ? -3.294 -0.864 20.820 1.00 91.88 104 ILE A CA 1
ATOM 816 C C . ILE A 1 104 ? -2.166 -1.859 21.119 1.00 91.88 104 ILE A C 1
ATOM 818 O O . ILE A 1 104 ? -1.899 -2.741 20.300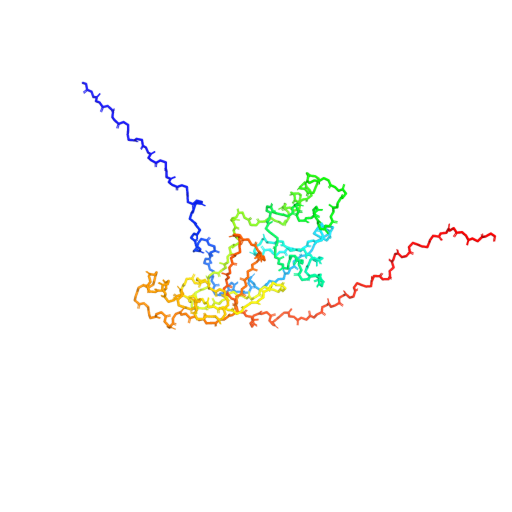 1.00 91.88 104 ILE A O 1
ATOM 822 N N . ASP A 1 105 ? -1.516 -1.756 22.274 1.00 92.00 105 ASP A N 1
ATOM 823 C CA . ASP A 1 105 ? -0.414 -2.645 22.648 1.00 92.00 105 ASP A CA 1
ATOM 824 C C . ASP A 1 105 ? -0.917 -4.083 22.849 1.00 92.00 105 ASP A C 1
ATOM 826 O O . ASP A 1 105 ? -0.332 -5.032 22.318 1.00 92.00 105 ASP A O 1
ATOM 830 N N . ARG A 1 106 ? -2.080 -4.252 23.498 1.00 90.62 106 ARG A N 1
ATOM 831 C CA . ARG A 1 106 ? -2.766 -5.554 23.587 1.00 90.62 106 ARG A CA 1
ATOM 832 C C . ARG A 1 106 ? -3.104 -6.112 22.203 1.00 90.62 106 ARG A C 1
ATOM 834 O O . ARG A 1 106 ? -2.822 -7.275 21.919 1.00 90.62 106 ARG A O 1
ATOM 841 N N . LEU A 1 107 ? -3.644 -5.274 21.317 1.00 91.19 107 LEU A N 1
ATOM 842 C CA . LEU A 1 107 ? -3.976 -5.652 19.940 1.00 91.19 107 LEU A CA 1
ATOM 843 C C . LEU A 1 107 ? -2.739 -6.102 19.140 1.00 91.19 107 LEU A C 1
ATOM 845 O O . LEU A 1 107 ? -2.821 -7.047 18.350 1.00 91.19 107 LEU A O 1
ATOM 849 N N . SER A 1 108 ? -1.595 -5.451 19.362 1.00 90.75 108 SER A N 1
ATOM 850 C CA . SER A 1 108 ? -0.345 -5.690 18.631 1.00 90.75 108 SER A CA 1
ATOM 851 C C . SER A 1 108 ? 0.259 -7.072 18.890 1.00 90.75 108 SER A C 1
ATOM 853 O O . SER A 1 108 ? 1.020 -7.557 18.058 1.00 90.75 108 SER A O 1
ATOM 855 N N . SER A 1 109 ? -0.129 -7.749 19.977 1.00 88.94 109 SER A N 1
ATOM 856 C CA . SER A 1 109 ? 0.278 -9.140 20.233 1.00 88.94 109 SER A CA 1
ATOM 857 C C . SER A 1 109 ? -0.288 -10.110 19.187 1.00 88.94 109 SER A C 1
ATOM 859 O O . SER A 1 109 ? 0.400 -11.031 18.757 1.00 88.94 109 SER A O 1
ATOM 861 N N . ASN A 1 110 ? -1.522 -9.868 18.731 1.00 91.31 110 ASN A N 1
ATOM 862 C CA . ASN A 1 110 ? -2.196 -10.688 17.716 1.00 91.31 110 ASN A CA 1
ATOM 863 C C . ASN A 1 110 ? -2.059 -10.106 16.300 1.00 91.31 110 ASN A C 1
ATOM 865 O O . ASN A 1 110 ? -2.151 -10.831 15.311 1.00 91.31 110 ASN A O 1
ATOM 869 N N . HIS A 1 111 ? -1.846 -8.794 16.194 1.00 94.06 111 HIS A N 1
ATOM 870 C CA . HIS A 1 111 ? -1.747 -8.068 14.929 1.00 94.06 111 HIS A CA 1
ATOM 871 C C . HIS A 1 111 ? -0.516 -7.154 14.950 1.00 94.06 111 HIS A C 1
ATOM 873 O O . HIS A 1 111 ? -0.657 -5.935 15.043 1.00 94.06 111 HIS A O 1
ATOM 879 N N . PRO A 1 112 ? 0.707 -7.698 14.894 1.00 93.69 112 PRO A N 1
ATOM 880 C CA . PRO A 1 112 ? 1.905 -6.882 15.044 1.00 93.69 112 PRO A CA 1
ATOM 881 C C . PRO A 1 112 ? 2.036 -5.889 13.879 1.00 93.69 112 PRO A C 1
ATOM 883 O O . PRO A 1 112 ? 1.900 -6.298 12.721 1.00 93.69 112 PRO A O 1
ATOM 886 N N . PRO A 1 113 ? 2.302 -4.594 14.121 1.00 92.38 113 PRO A N 1
ATOM 887 C CA . PRO A 1 113 ? 2.645 -3.665 13.049 1.00 92.38 113 PRO A CA 1
ATOM 888 C C . PRO A 1 113 ? 3.989 -4.035 12.403 1.00 92.38 113 PRO A C 1
ATOM 890 O O . PRO A 1 113 ? 4.789 -4.783 12.964 1.00 92.38 113 PRO A O 1
ATOM 893 N N . HIS A 1 114 ? 4.261 -3.508 11.208 1.00 88.62 114 HIS A N 1
ATOM 894 C CA . HIS A 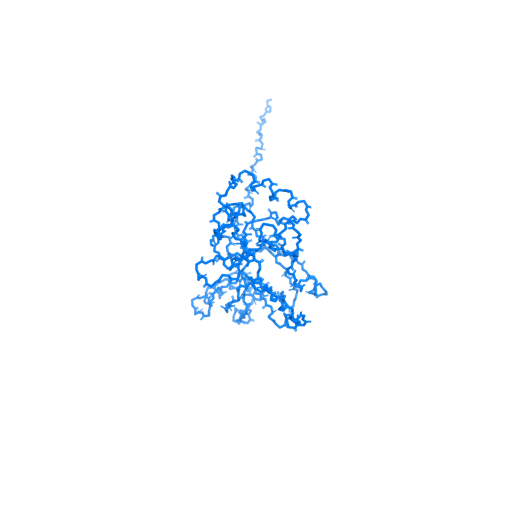1 114 ? 5.625 -3.542 10.671 1.00 88.62 114 HIS A CA 1
ATOM 895 C C . HIS A 1 114 ? 6.553 -2.672 11.538 1.00 88.62 114 HIS A C 1
ATOM 897 O O . HIS A 1 114 ? 6.124 -1.664 12.101 1.00 88.62 114 HIS A O 1
ATOM 903 N N . GLU A 1 115 ? 7.812 -3.089 11.660 1.00 81.81 115 GLU A N 1
ATOM 904 C CA . GLU A 1 115 ? 8.797 -2.477 12.568 1.00 81.81 115 GLU A CA 1
ATOM 905 C C . GLU A 1 115 ? 9.581 -1.327 11.918 1.00 81.81 115 GLU A C 1
ATOM 907 O O . GLU A 1 115 ? 10.150 -0.475 12.600 1.00 81.81 115 GLU A O 1
ATOM 912 N N . SER A 1 116 ? 9.625 -1.293 10.587 1.00 77.81 116 SER A N 1
ATOM 913 C CA . SER A 1 116 ? 10.353 -0.298 9.806 1.00 77.81 116 SER A CA 1
ATOM 914 C C . SER A 1 116 ? 9.560 1.004 9.626 1.00 77.81 116 SER A C 1
ATOM 916 O O . SER A 1 116 ? 8.394 1.125 9.984 1.00 77.81 116 SER A O 1
ATOM 918 N N . LEU A 1 117 ? 10.180 2.030 9.032 1.00 76.62 117 LEU A N 1
ATOM 919 C CA . LEU A 1 117 ? 9.472 3.277 8.691 1.00 76.62 117 LEU A CA 1
ATOM 920 C C . LEU A 1 117 ? 8.345 3.042 7.665 1.00 76.62 117 LEU A C 1
ATOM 922 O O . LEU A 1 117 ? 7.352 3.770 7.617 1.00 76.62 117 LEU A O 1
ATOM 926 N N . HIS A 1 118 ? 8.510 2.022 6.825 1.00 80.00 118 HIS A N 1
ATOM 927 C CA . HIS A 1 118 ? 7.556 1.626 5.802 1.00 80.00 118 HIS A CA 1
ATOM 928 C C . HIS A 1 118 ? 7.408 0.105 5.786 1.00 80.00 118 HIS A C 1
ATOM 930 O O . HIS A 1 118 ? 8.393 -0.589 6.037 1.00 80.00 118 HIS A O 1
ATOM 936 N N . PRO A 1 119 ? 6.223 -0.414 5.434 1.00 86.12 119 PRO A N 1
ATOM 937 C CA . PRO A 1 119 ? 6.036 -1.842 5.223 1.00 86.12 119 PRO A CA 1
ATOM 938 C C . PRO A 1 119 ? 6.869 -2.327 4.033 1.00 86.12 119 PRO A C 1
ATOM 940 O O . PRO A 1 119 ? 7.069 -1.590 3.063 1.00 86.12 119 PRO A O 1
ATOM 943 N N . LEU A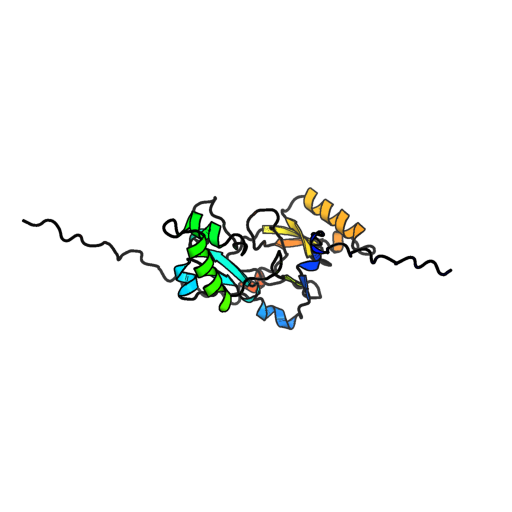 1 120 ? 7.327 -3.576 4.107 1.00 87.50 120 LEU A N 1
ATOM 944 C CA . LEU A 1 120 ? 8.089 -4.207 3.034 1.00 87.50 120 LEU A CA 1
ATOM 945 C C . LEU A 1 120 ? 7.173 -4.514 1.846 1.00 87.50 120 LEU A C 1
ATOM 947 O O . LEU A 1 120 ? 6.156 -5.194 1.980 1.00 87.50 120 LEU A O 1
ATOM 951 N N . ILE A 1 121 ? 7.538 -3.996 0.677 1.00 89.44 121 ILE A N 1
ATOM 952 C CA . ILE A 1 121 ? 6.844 -4.231 -0.585 1.00 89.44 121 ILE A CA 1
ATOM 953 C C . ILE A 1 121 ? 7.575 -5.344 -1.343 1.00 89.44 121 ILE A C 1
ATOM 955 O O . ILE A 1 121 ? 8.791 -5.262 -1.501 1.00 89.44 121 ILE A O 1
ATOM 959 N N . PRO A 1 122 ? 6.886 -6.374 -1.857 1.00 90.06 122 PRO A N 1
ATOM 960 C CA . PRO A 1 122 ? 7.564 -7.408 -2.623 1.00 90.06 122 PRO A CA 1
ATOM 961 C C . PRO A 1 122 ? 8.103 -6.856 -3.944 1.00 90.06 122 PRO A C 1
ATOM 963 O O . PRO A 1 122 ? 7.428 -6.125 -4.677 1.00 90.06 122 PRO A O 1
ATOM 966 N N . PHE A 1 123 ? 9.325 -7.255 -4.262 1.00 89.25 123 PHE A N 1
ATOM 967 C CA . PHE A 1 123 ? 9.954 -7.073 -5.553 1.00 89.25 123 PHE A CA 1
ATOM 968 C C . PHE A 1 123 ? 10.034 -8.435 -6.235 1.00 89.25 123 PHE A C 1
ATOM 970 O O . PHE A 1 123 ? 10.838 -9.287 -5.857 1.00 89.25 123 PHE A O 1
ATOM 977 N N . PHE A 1 124 ? 9.198 -8.625 -7.253 1.00 87.25 124 PHE A N 1
ATOM 978 C CA . PHE A 1 124 ? 9.224 -9.826 -8.077 1.00 87.25 124 PHE A CA 1
ATOM 979 C C . PHE A 1 124 ? 10.184 -9.654 -9.262 1.00 87.25 124 PHE A C 1
ATOM 981 O O . PHE A 1 124 ? 10.291 -8.552 -9.823 1.00 87.25 124 PHE A O 1
ATOM 988 N N . PRO A 1 125 ? 10.859 -10.732 -9.693 1.00 79.69 125 PRO A N 1
ATOM 989 C CA . PRO A 1 125 ? 11.683 -10.705 -10.892 1.00 79.69 125 PRO A CA 1
ATOM 990 C C . PRO A 1 125 ? 10.832 -10.530 -12.164 1.00 79.69 125 PRO A C 1
ATOM 992 O O . PRO A 1 125 ? 9.602 -10.626 -12.154 1.00 79.69 125 PRO A O 1
ATOM 995 N N . SER A 1 126 ? 11.506 -10.259 -13.285 1.00 74.81 126 SER A N 1
ATOM 996 C CA . SER A 1 126 ? 10.909 -10.254 -14.634 1.00 74.81 126 SER A CA 1
ATOM 997 C C . SER A 1 126 ? 9.753 -9.266 -14.845 1.00 74.81 126 SER A C 1
ATOM 999 O O . SER A 1 126 ? 8.874 -9.486 -15.671 1.00 74.81 126 SER A O 1
ATOM 1001 N N . GLY A 1 127 ? 9.745 -8.153 -14.107 1.00 74.75 127 GLY A N 1
ATOM 1002 C CA . GLY A 1 127 ? 8.768 -7.079 -14.314 1.00 74.75 127 GLY A CA 1
ATOM 1003 C C . GLY A 1 127 ? 7.386 -7.339 -13.711 1.00 74.75 127 GLY A C 1
ATOM 1004 O O . GLY A 1 127 ? 6.529 -6.461 -13.807 1.00 74.75 127 GLY A O 1
ATOM 1005 N N . ILE A 1 128 ? 7.184 -8.473 -13.036 1.00 87.75 128 ILE A N 1
ATOM 1006 C CA . ILE A 1 128 ? 5.946 -8.769 -12.313 1.00 87.75 128 ILE A CA 1
ATOM 1007 C C . ILE A 1 128 ? 5.751 -7.727 -11.206 1.00 87.75 128 ILE A C 1
ATOM 1009 O O . ILE A 1 128 ? 6.695 -7.321 -10.523 1.00 87.75 128 ILE A O 1
ATOM 1013 N N . LEU A 1 129 ? 4.517 -7.246 -11.069 1.00 91.25 129 LEU A N 1
ATOM 1014 C CA . LEU A 1 129 ? 4.138 -6.269 -10.054 1.00 91.25 129 LEU A CA 1
ATOM 1015 C C . LEU A 1 129 ? 3.283 -6.939 -8.978 1.00 91.25 129 LEU A C 1
ATOM 1017 O O . LEU A 1 129 ? 2.497 -7.831 -9.313 1.00 91.25 129 LEU A O 1
ATOM 1021 N N . PRO A 1 130 ? 3.371 -6.481 -7.717 1.00 91.62 130 PRO A N 1
ATOM 1022 C CA . PRO A 1 130 ? 2.447 -6.919 -6.684 1.00 91.62 130 PRO A CA 1
ATOM 1023 C C . PRO A 1 130 ? 0.990 -6.674 -7.076 1.00 91.62 130 PRO A C 1
ATOM 1025 O O . PRO A 1 130 ? 0.697 -5.696 -7.770 1.00 91.62 130 PRO A O 1
ATOM 1028 N N . PRO A 1 131 ? 0.061 -7.520 -6.611 1.00 90.88 131 PRO A N 1
ATOM 1029 C CA . PRO A 1 131 ? -1.363 -7.269 -6.771 1.00 90.88 131 PRO A CA 1
ATOM 1030 C C . PRO A 1 131 ? -1.764 -5.963 -6.074 1.00 90.88 131 PRO A C 1
ATOM 1032 O O . PRO A 1 131 ? -1.225 -5.597 -5.027 1.00 90.88 131 PRO A O 1
ATOM 1035 N N . ALA A 1 132 ? -2.725 -5.246 -6.653 1.00 90.00 132 ALA A N 1
ATOM 1036 C CA . ALA A 1 132 ? -3.233 -4.030 -6.034 1.00 90.00 132 ALA A CA 1
ATOM 1037 C C . ALA A 1 132 ? -4.030 -4.345 -4.757 1.00 90.00 132 ALA A C 1
ATOM 1039 O O . ALA A 1 132 ? -4.882 -5.234 -4.732 1.00 90.00 132 ALA A O 1
ATOM 1040 N N . ILE A 1 133 ? -3.801 -3.552 -3.713 1.00 88.50 133 ILE A N 1
ATOM 1041 C CA . ILE A 1 133 ? -4.422 -3.722 -2.399 1.00 88.50 133 ILE A CA 1
ATOM 1042 C C . ILE A 1 133 ? -5.846 -3.141 -2.428 1.00 88.50 133 ILE A C 1
ATOM 1044 O O . ILE A 1 133 ? -6.009 -1.956 -2.764 1.00 88.50 133 ILE A O 1
ATOM 1048 N N . PRO A 1 134 ? -6.889 -3.918 -2.076 1.00 83.75 134 PRO A N 1
ATOM 1049 C CA . PRO A 1 134 ? -8.273 -3.451 -2.103 1.00 83.75 134 PRO A CA 1
ATOM 1050 C C . PRO A 1 134 ? -8.535 -2.280 -1.151 1.00 83.75 134 PRO A C 1
ATOM 1052 O O . PRO A 1 134 ? -8.138 -2.289 0.016 1.00 83.75 134 PRO A O 1
ATOM 1055 N N . GLY A 1 135 ? -9.248 -1.263 -1.635 1.00 79.44 135 GLY A N 1
ATOM 1056 C CA . GLY A 1 135 ? -9.613 -0.079 -0.852 1.00 79.44 135 GLY A CA 1
ATOM 1057 C C . GLY A 1 135 ? -8.464 0.896 -0.569 1.00 79.44 135 GLY A C 1
ATOM 1058 O O . GLY A 1 135 ? -8.686 1.889 0.108 1.00 79.44 135 GLY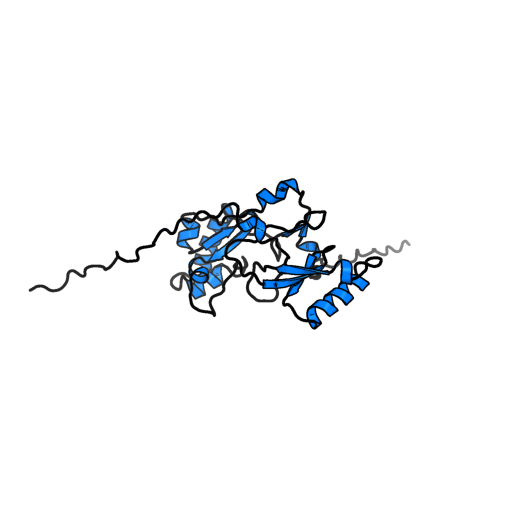 A O 1
ATOM 1059 N N . VAL A 1 136 ? -7.252 0.668 -1.080 1.00 83.88 136 VAL A N 1
ATOM 1060 C CA . VAL A 1 136 ? -6.177 1.674 -1.051 1.00 83.88 136 VAL A CA 1
ATOM 1061 C C . VAL A 1 136 ? -6.248 2.513 -2.326 1.00 83.88 136 VAL A C 1
ATOM 1063 O O . VAL A 1 136 ? -6.415 1.962 -3.417 1.00 83.88 136 VAL A O 1
ATOM 1066 N N . ALA A 1 137 ? -6.114 3.837 -2.195 1.00 80.88 137 ALA A N 1
ATOM 1067 C CA . ALA A 1 137 ? -6.186 4.764 -3.321 1.00 80.88 137 ALA A CA 1
ATOM 1068 C C . ALA A 1 137 ? -5.199 4.370 -4.430 1.00 80.88 137 ALA A C 1
ATOM 1070 O O . ALA A 1 137 ? -4.017 4.121 -4.177 1.00 80.88 137 ALA A O 1
ATOM 1071 N N . ARG A 1 138 ? -5.719 4.298 -5.656 1.00 86.94 138 ARG A N 1
ATOM 1072 C CA . ARG A 1 138 ? -4.968 3.980 -6.870 1.00 86.94 138 ARG A CA 1
ATOM 1073 C C . ARG A 1 138 ? -4.781 5.250 -7.669 1.00 86.94 138 ARG A C 1
ATOM 1075 O O . ARG A 1 138 ? -5.710 6.040 -7.813 1.00 86.94 138 ARG A O 1
ATOM 1082 N N . GLU A 1 139 ? -3.590 5.415 -8.211 1.00 89.25 139 GLU A N 1
ATOM 1083 C CA . GLU A 1 139 ? -3.261 6.556 -9.048 1.00 89.25 139 GLU A CA 1
ATOM 1084 C C . GLU A 1 139 ? -2.465 6.104 -10.264 1.00 89.25 139 GLU A C 1
ATOM 1086 O O . GLU A 1 139 ? -1.849 5.038 -10.264 1.00 89.25 139 GLU A O 1
ATOM 1091 N N . ILE A 1 140 ? -2.460 6.934 -11.302 1.00 92.00 140 ILE A N 1
ATOM 1092 C CA . ILE A 1 140 ? -1.578 6.742 -12.447 1.00 92.00 140 ILE A CA 1
ATOM 1093 C C . ILE A 1 140 ? -0.256 7.453 -12.176 1.00 92.00 140 ILE A C 1
ATOM 1095 O O . ILE A 1 140 ? -0.214 8.600 -11.720 1.00 92.00 140 ILE A O 1
ATOM 1099 N N . GLY A 1 141 ? 0.837 6.769 -12.486 1.00 93.12 141 GLY A N 1
ATOM 1100 C CA . GLY A 1 141 ? 2.171 7.338 -12.423 1.00 93.12 141 GLY A CA 1
ATOM 1101 C C . GLY A 1 141 ? 3.138 6.622 -13.345 1.00 93.12 141 GLY A C 1
ATOM 1102 O O . GLY A 1 141 ? 2.768 5.744 -14.128 1.00 93.12 141 GLY A O 1
ATOM 1103 N N . PHE A 1 142 ? 4.397 7.009 -13.218 1.00 93.69 142 PHE A N 1
ATOM 1104 C CA . PHE A 1 142 ? 5.508 6.389 -13.920 1.00 93.69 142 PHE A CA 1
ATOM 1105 C C . PHE A 1 142 ? 6.415 5.683 -12.923 1.00 93.69 142 PHE A C 1
ATOM 1107 O O . PHE A 1 142 ? 6.573 6.138 -11.786 1.00 93.69 142 PHE A O 1
ATOM 1114 N N . TYR A 1 143 ? 7.048 4.597 -13.348 1.00 92.94 143 TYR A N 1
ATOM 1115 C CA . TYR A 1 143 ? 8.028 3.900 -12.532 1.00 92.94 143 TYR A CA 1
ATOM 1116 C C . TYR A 1 143 ? 9.153 3.289 -13.364 1.00 92.94 143 TYR A C 1
ATOM 1118 O O . TYR A 1 143 ? 8.965 2.937 -14.525 1.00 92.94 143 TYR A O 1
ATOM 1126 N N . CYS A 1 144 ? 10.327 3.157 -12.750 1.00 91.38 144 CYS A N 1
ATOM 1127 C CA . CYS A 1 144 ? 11.437 2.383 -13.301 1.00 91.38 144 CYS A CA 1
ATOM 1128 C C . CYS A 1 144 ? 11.162 0.883 -13.119 1.00 91.38 144 CYS A C 1
ATOM 1130 O O . CYS A 1 144 ? 10.918 0.430 -12.001 1.00 91.38 144 CYS A O 1
ATOM 1132 N N . THR A 1 145 ? 11.211 0.087 -14.183 1.00 90.69 145 THR A N 1
ATOM 1133 C CA . THR A 1 145 ? 10.962 -1.360 -14.125 1.00 90.69 145 THR A CA 1
ATOM 1134 C C . THR A 1 145 ? 12.087 -2.123 -13.425 1.00 90.69 145 THR A C 1
ATOM 1136 O O . THR A 1 145 ? 11.805 -3.184 -12.863 1.00 90.69 145 THR A O 1
ATOM 1139 N N . LEU A 1 146 ? 13.303 -1.558 -13.384 1.00 88.25 146 LEU A N 1
ATOM 1140 C CA . LEU A 1 146 ? 14.498 -2.160 -12.781 1.00 88.25 146 LEU A CA 1
ATOM 1141 C C . LEU A 1 146 ? 14.537 -2.034 -11.254 1.00 88.25 146 LEU A C 1
ATOM 1143 O O . LEU A 1 146 ? 14.842 -3.001 -10.574 1.00 88.25 146 LEU A O 1
ATOM 1147 N N . CYS A 1 147 ? 14.205 -0.865 -10.700 1.00 87.88 147 CYS A N 1
ATOM 1148 C CA . CYS A 1 147 ? 14.315 -0.601 -9.254 1.00 87.88 147 CYS A CA 1
ATOM 1149 C C . CYS A 1 147 ? 13.000 -0.157 -8.597 1.00 87.88 147 CYS A C 1
ATOM 1151 O O . CYS A 1 147 ? 12.969 0.184 -7.416 1.00 87.88 147 CYS A O 1
ATOM 1153 N N . LYS A 1 148 ? 11.912 -0.090 -9.376 1.00 89.56 148 LYS A N 1
ATOM 1154 C CA . LYS A 1 148 ? 10.572 0.351 -8.949 1.00 89.56 148 LYS A CA 1
ATOM 1155 C C . LYS A 1 148 ? 10.540 1.744 -8.316 1.00 89.56 148 LYS A C 1
ATOM 1157 O O . LYS A 1 148 ? 9.640 2.062 -7.536 1.00 89.56 148 LYS A O 1
ATOM 1162 N N . LYS A 1 149 ? 11.485 2.624 -8.668 1.00 89.81 149 LYS A N 1
ATOM 1163 C CA . LYS A 1 149 ? 11.388 4.049 -8.333 1.00 89.81 149 LYS A CA 1
ATOM 1164 C C . LYS A 1 149 ? 10.143 4.627 -8.998 1.00 89.81 149 LYS A C 1
ATOM 1166 O O . LYS A 1 149 ? 10.048 4.610 -10.219 1.00 89.81 149 LYS A O 1
ATOM 1171 N N . VAL A 1 150 ? 9.226 5.165 -8.197 1.00 90.25 150 VAL A N 1
ATOM 1172 C CA . VAL A 1 150 ? 7.960 5.746 -8.667 1.00 90.25 150 VAL A CA 1
ATOM 1173 C C . VAL A 1 150 ? 7.999 7.273 -8.673 1.00 90.25 150 VAL A C 1
ATOM 1175 O O . VAL A 1 150 ? 8.501 7.900 -7.731 1.00 90.25 150 VAL A O 1
ATOM 1178 N N . HIS A 1 151 ? 7.374 7.859 -9.693 1.00 90.19 151 HIS A N 1
ATOM 1179 C CA . HIS A 1 151 ? 6.894 9.232 -9.690 1.00 90.19 151 HIS A CA 1
ATOM 1180 C C . HIS A 1 151 ? 5.367 9.261 -9.847 1.00 90.19 151 HIS A C 1
ATOM 1182 O O . HIS A 1 151 ? 4.811 8.706 -10.794 1.00 90.19 151 HIS A O 1
ATOM 1188 N N . LYS A 1 152 ? 4.692 9.941 -8.917 1.00 89.06 152 LYS A N 1
ATOM 1189 C CA . LYS A 1 152 ? 3.239 10.134 -8.935 1.00 89.06 152 LYS A CA 1
ATOM 1190 C C . LYS A 1 152 ? 2.811 11.100 -10.043 1.00 89.06 152 LYS A C 1
ATOM 1192 O O . LYS A 1 152 ? 3.462 12.128 -10.253 1.00 89.06 152 LYS A O 1
ATOM 1197 N N . GLY A 1 153 ? 1.682 10.797 -10.677 1.00 86.31 153 GLY A N 1
ATOM 1198 C CA . GLY A 1 153 ? 1.045 11.636 -11.681 1.00 86.31 153 GLY A CA 1
ATOM 1199 C C . GLY A 1 153 ? 1.576 11.406 -13.093 1.00 86.31 153 GLY A C 1
ATOM 1200 O O . GLY A 1 153 ? 2.759 11.149 -13.312 1.00 86.31 153 GLY A O 1
ATOM 1201 N N . ASP A 1 154 ? 0.675 11.561 -14.056 1.00 88.75 154 ASP A N 1
ATOM 1202 C CA . ASP A 1 154 ? 0.937 11.440 -15.488 1.00 88.75 154 ASP A CA 1
ATOM 1203 C C . ASP A 1 154 ? 1.378 12.788 -16.077 1.00 88.75 154 ASP A C 1
ATOM 1205 O O . ASP A 1 154 ? 0.655 13.438 -16.826 1.00 88.75 154 ASP A O 1
ATOM 1209 N N . ASN A 1 155 ? 2.545 13.277 -15.653 1.00 89.44 155 ASN A N 1
ATOM 1210 C CA . ASN A 1 155 ? 3.080 14.555 -16.121 1.00 89.44 155 ASN A CA 1
ATOM 1211 C C . ASN A 1 155 ? 4.508 14.426 -16.661 1.00 89.44 155 ASN A C 1
ATOM 1213 O O . ASN A 1 155 ? 5.313 13.621 -16.186 1.00 89.44 155 ASN A O 1
ATOM 1217 N N . LYS A 1 156 ? 4.832 15.281 -17.643 1.00 89.81 156 LYS A N 1
ATOM 1218 C CA . LYS A 1 156 ? 6.146 15.311 -18.308 1.00 89.81 156 LYS A CA 1
ATOM 1219 C C . LYS A 1 156 ? 7.294 15.514 -17.320 1.00 89.81 156 LYS A C 1
ATOM 1221 O O . LYS A 1 156 ? 8.324 14.869 -17.449 1.00 89.81 156 LYS A O 1
ATOM 1226 N N . VAL A 1 157 ? 7.100 16.358 -16.305 1.00 88.25 157 VAL A N 1
ATOM 1227 C CA . VAL A 1 157 ? 8.114 16.636 -15.273 1.00 88.25 157 VAL A CA 1
ATOM 1228 C C . VAL A 1 157 ? 8.496 15.363 -14.516 1.00 88.25 157 VAL A C 1
ATOM 1230 O O . VAL A 1 157 ? 9.678 15.095 -14.303 1.00 88.25 157 VAL A O 1
ATOM 1233 N N . GLY A 1 158 ? 7.506 14.564 -14.123 1.00 84.94 158 GLY A N 1
ATOM 1234 C CA . GLY A 1 158 ? 7.717 13.304 -13.425 1.00 84.94 158 GLY A CA 1
ATOM 1235 C C . GLY A 1 158 ? 8.433 12.271 -14.279 1.00 84.94 158 GLY A C 1
ATOM 1236 O O . GLY A 1 158 ? 9.364 11.619 -13.805 1.00 84.94 158 GLY A O 1
ATOM 1237 N N . TYR A 1 159 ? 8.058 12.193 -15.554 1.00 90.69 159 TYR A N 1
ATOM 1238 C CA . TYR A 1 159 ? 8.738 11.347 -16.527 1.00 90.69 159 TYR A CA 1
ATOM 1239 C C . TYR A 1 159 ? 10.208 11.756 -16.711 1.00 90.69 159 TYR A C 1
ATOM 1241 O O . TYR A 1 159 ? 11.100 10.922 -16.569 1.00 90.69 159 TYR A O 1
ATOM 1249 N N . SER A 1 160 ? 10.492 13.048 -16.909 1.00 92.06 160 SER A N 1
ATOM 1250 C CA . SER A 1 160 ? 11.864 13.562 -17.033 1.00 92.06 160 SER A CA 1
ATOM 1251 C C . SER A 1 160 ? 12.717 13.280 -15.793 1.00 92.06 160 SER A C 1
ATOM 1253 O O . SER A 1 160 ? 13.875 12.896 -15.926 1.00 92.06 160 SER A O 1
ATOM 1255 N N . LYS A 1 161 ? 12.149 13.385 -14.583 1.00 91.19 161 LYS A N 1
ATOM 1256 C CA . LYS A 1 161 ? 12.858 13.015 -13.344 1.00 91.19 161 LYS A CA 1
ATOM 1257 C C . LYS A 1 161 ? 13.242 11.536 -13.308 1.00 91.19 161 LYS A C 1
ATOM 1259 O O . LYS A 1 161 ? 14.310 11.201 -12.798 1.00 91.19 161 LYS A O 1
ATOM 1264 N N . LEU A 1 162 ? 12.392 10.653 -13.836 1.00 91.62 162 LEU A N 1
ATOM 1265 C CA . LEU A 1 162 ? 12.724 9.234 -13.945 1.00 91.62 162 LEU A CA 1
ATOM 1266 C C . LEU A 1 162 ? 13.782 8.965 -15.013 1.00 91.62 162 LEU A C 1
ATOM 1268 O O . LEU A 1 162 ? 14.616 8.099 -14.781 1.00 91.62 162 LEU A O 1
ATOM 1272 N N . ILE A 1 163 ? 13.816 9.725 -16.114 1.00 93.94 163 ILE A N 1
ATOM 1273 C CA . ILE A 1 163 ? 14.920 9.651 -17.089 1.00 93.94 163 ILE A CA 1
ATOM 1274 C C . ILE A 1 163 ? 16.245 9.987 -16.404 1.00 93.94 163 ILE A C 1
ATOM 1276 O O . ILE A 1 163 ? 17.195 9.214 -16.491 1.00 93.94 163 ILE A O 1
ATOM 1280 N N . THR A 1 164 ? 16.307 11.105 -15.671 1.00 93.94 164 THR A N 1
ATOM 1281 C CA . THR A 1 164 ? 17.518 11.489 -14.929 1.00 93.94 164 THR A CA 1
ATOM 1282 C C . THR A 1 164 ? 17.936 10.404 -13.940 1.00 93.94 164 THR A C 1
ATOM 1284 O O . THR A 1 164 ? 19.113 10.066 -13.856 1.00 93.94 164 THR A O 1
ATOM 1287 N N . HIS A 1 165 ? 16.975 9.830 -13.213 1.00 92.50 165 HIS A N 1
ATOM 1288 C CA . HIS A 1 165 ? 17.232 8.720 -12.304 1.00 92.50 165 HIS A CA 1
ATOM 1289 C C . HIS A 1 165 ? 17.785 7.483 -13.030 1.00 92.50 165 HIS A C 1
ATOM 1291 O O . HIS A 1 165 ? 18.797 6.950 -12.592 1.00 92.50 165 HIS A O 1
ATOM 1297 N N . CYS A 1 166 ? 17.170 7.046 -14.131 1.00 92.12 166 CYS A N 1
ATOM 1298 C CA . CYS A 1 166 ? 17.591 5.842 -14.851 1.00 92.12 166 CYS A CA 1
ATOM 1299 C C . CYS A 1 166 ? 18.971 6.016 -15.495 1.00 92.12 166 CYS A C 1
ATOM 1301 O O . CYS A 1 166 ? 19.813 5.139 -15.351 1.00 92.12 166 CYS A O 1
ATOM 1303 N N . ASN A 1 167 ? 19.246 7.171 -16.111 1.00 93.12 167 ASN A N 1
ATOM 1304 C CA . ASN A 1 167 ? 20.568 7.472 -16.671 1.00 93.12 167 ASN A CA 1
ATOM 1305 C C . ASN A 1 167 ? 21.679 7.431 -15.610 1.00 93.12 167 ASN A C 1
ATOM 1307 O O . ASN A 1 167 ? 22.814 7.088 -15.926 1.00 93.12 167 ASN A O 1
ATOM 1311 N N . LYS A 1 168 ? 21.361 7.805 -14.364 1.00 93.44 168 LYS A N 1
ATOM 1312 C CA . LYS A 1 168 ? 22.321 7.839 -13.257 1.00 93.44 168 LYS A CA 1
ATOM 1313 C C . LYS A 1 168 ? 22.496 6.477 -12.585 1.00 93.44 168 LYS A C 1
ATOM 1315 O O . LYS A 1 168 ? 23.619 6.053 -12.353 1.00 93.44 168 LYS A O 1
ATOM 1320 N N . GLU A 1 169 ? 21.394 5.827 -12.225 1.00 91.38 169 GLU A N 1
ATOM 1321 C CA . GLU A 1 169 ? 21.401 4.636 -11.363 1.00 91.38 169 GLU A CA 1
ATOM 1322 C C . GLU A 1 169 ? 21.433 3.323 -12.161 1.00 91.38 169 GLU A C 1
ATOM 1324 O O . GLU A 1 169 ? 21.723 2.265 -11.607 1.00 91.38 169 GLU A O 1
ATOM 1329 N N . HIS A 1 170 ? 21.134 3.374 -13.463 1.00 90.31 170 HIS A N 1
ATOM 1330 C CA . HIS A 1 170 ? 21.102 2.213 -14.354 1.00 90.31 170 HIS A CA 1
ATOM 1331 C C . HIS A 1 170 ? 21.897 2.480 -15.645 1.00 90.31 170 HIS A C 1
ATOM 1333 O O . HIS A 1 170 ? 21.335 2.390 -16.746 1.00 90.31 170 HIS A O 1
ATOM 1339 N N . PRO A 1 171 ? 23.198 2.829 -15.540 1.00 89.12 171 PRO A N 1
ATOM 1340 C CA . PRO A 1 171 ? 24.028 3.061 -16.715 1.00 89.12 171 PRO A CA 1
ATOM 1341 C C . PRO A 1 171 ? 24.053 1.801 -17.592 1.00 89.12 171 PRO A C 1
ATOM 1343 O O . PRO A 1 171 ? 24.184 0.687 -17.094 1.00 89.12 171 PRO A O 1
ATOM 1346 N N . GLY A 1 172 ? 23.886 1.975 -18.904 1.00 89.31 172 GLY A N 1
ATOM 1347 C CA . GLY A 1 172 ? 23.803 0.872 -19.873 1.00 89.31 172 GLY A CA 1
ATOM 1348 C C . GLY A 1 172 ? 22.379 0.484 -20.288 1.00 89.31 172 GLY A C 1
ATOM 1349 O O . GLY A 1 172 ? 22.211 -0.183 -21.305 1.00 89.31 172 GLY A O 1
ATOM 1350 N N . HIS A 1 173 ? 21.347 0.961 -19.587 1.00 90.38 173 HIS A N 1
ATOM 1351 C CA . HIS A 1 173 ? 19.957 0.814 -20.021 1.00 90.38 173 HIS A CA 1
ATOM 1352 C C . HIS A 1 173 ? 19.441 2.090 -20.692 1.00 90.38 173 HIS A C 1
ATOM 1354 O O . HIS A 1 173 ? 19.669 3.203 -20.219 1.00 90.38 173 HIS A O 1
ATOM 1360 N N . GLN A 1 174 ? 18.681 1.945 -21.781 1.00 91.56 174 GLN A N 1
ATOM 1361 C CA . GLN A 1 174 ? 17.994 3.085 -22.387 1.00 91.56 174 GLN A CA 1
ATOM 1362 C C . GLN A 1 174 ? 16.821 3.511 -21.499 1.00 91.56 174 GLN A C 1
ATOM 1364 O O . GLN A 1 174 ? 15.843 2.773 -21.375 1.00 91.56 174 GLN A O 1
ATOM 1369 N N . SER A 1 175 ? 16.878 4.718 -20.929 1.00 88.38 175 SER A N 1
ATOM 1370 C CA . SER A 1 175 ? 15.862 5.234 -19.994 1.00 88.38 175 SER A CA 1
ATOM 1371 C C . SER A 1 175 ? 14.417 5.063 -20.474 1.00 88.38 175 SER A C 1
ATOM 1373 O O . SER A 1 175 ? 13.563 4.614 -19.715 1.00 88.38 175 SER A O 1
ATOM 1375 N N . HIS A 1 176 ? 14.132 5.351 -21.745 1.00 87.81 176 HIS A N 1
ATOM 1376 C CA . HIS A 1 176 ? 12.778 5.223 -22.294 1.00 87.81 176 HIS A CA 1
ATOM 1377 C C . HIS A 1 176 ? 12.258 3.777 -22.338 1.00 87.81 176 HIS A C 1
ATOM 1379 O O . HIS A 1 176 ? 11.050 3.578 -22.274 1.00 87.81 176 HIS A O 1
ATOM 1385 N N . SER A 1 177 ? 13.148 2.781 -22.411 1.00 88.94 177 SER A N 1
ATOM 1386 C CA . SER A 1 177 ? 12.782 1.355 -22.452 1.00 88.94 177 SER A CA 1
ATOM 1387 C C . SER A 1 177 ? 12.472 0.761 -21.075 1.00 88.94 177 SER A C 1
ATOM 1389 O O . SER A 1 177 ? 11.786 -0.252 -20.978 1.00 88.94 177 SER A O 1
ATOM 1391 N N . VAL A 1 178 ? 12.958 1.395 -20.002 1.00 91.50 178 VAL A N 1
ATOM 1392 C CA . VAL A 1 178 ? 12.828 0.895 -18.622 1.00 91.50 178 VAL A CA 1
ATOM 1393 C C . VAL A 1 178 ? 11.867 1.720 -17.772 1.00 91.50 178 VAL A C 1
ATOM 1395 O O . VAL A 1 178 ? 11.606 1.370 -16.625 1.00 91.50 178 VAL A O 1
ATOM 1398 N N . ILE A 1 179 ? 11.321 2.814 -18.304 1.00 93.38 179 ILE A N 1
ATOM 1399 C CA . ILE A 1 179 ? 10.280 3.590 -17.631 1.00 93.38 179 ILE A CA 1
ATOM 1400 C C . ILE A 1 179 ? 8.924 3.158 -18.169 1.00 93.38 179 ILE A C 1
ATOM 1402 O O . ILE A 1 179 ? 8.653 3.265 -19.363 1.00 93.38 179 ILE A O 1
ATOM 1406 N N . GLN A 1 180 ? 8.043 2.749 -17.266 1.00 92.88 180 GLN A N 1
ATOM 1407 C CA . GLN A 1 180 ? 6.692 2.331 -17.602 1.00 92.88 180 GLN A CA 1
ATOM 1408 C C . GLN A 1 180 ? 5.663 3.227 -16.916 1.00 92.88 180 GLN A C 1
ATOM 1410 O O . GLN A 1 180 ? 5.842 3.661 -15.776 1.00 92.88 180 GLN A O 1
ATOM 1415 N N . LYS A 1 181 ? 4.572 3.509 -17.628 1.00 94.06 181 LYS A N 1
ATOM 1416 C CA . LYS A 1 181 ? 3.363 4.108 -17.062 1.00 94.06 181 LYS A CA 1
ATOM 1417 C C . LYS A 1 181 ? 2.466 2.999 -16.526 1.00 94.06 181 LYS A C 1
ATOM 1419 O O . LYS A 1 181 ? 2.255 2.005 -17.215 1.00 94.06 181 LYS A O 1
ATOM 1424 N N . GLY A 1 182 ? 1.906 3.172 -15.336 1.00 93.06 182 GLY A N 1
ATOM 1425 C CA . GLY A 1 182 ? 0.992 2.184 -14.773 1.00 93.06 182 GLY A CA 1
ATOM 1426 C C . GLY A 1 182 ? 0.291 2.646 -13.506 1.00 93.06 182 GLY A C 1
ATOM 1427 O O . GLY A 1 182 ? 0.343 3.823 -13.136 1.00 93.06 182 GLY A O 1
ATOM 1428 N N . THR A 1 183 ? -0.378 1.693 -12.858 1.00 93.81 183 THR A N 1
ATOM 1429 C CA . THR A 1 183 ? -1.080 1.923 -11.593 1.00 93.81 183 THR A CA 1
ATOM 1430 C C . THR A 1 183 ? -0.089 1.879 -10.438 1.00 93.81 183 THR A C 1
ATOM 1432 O O . THR A 1 183 ? 0.717 0.955 -10.326 1.00 93.81 183 THR A O 1
ATOM 1435 N N . ILE A 1 184 ? -0.163 2.876 -9.565 1.00 92.81 184 ILE A N 1
ATOM 1436 C CA . ILE A 1 184 ? 0.638 2.975 -8.348 1.00 92.81 184 ILE A CA 1
ATOM 1437 C C . ILE A 1 184 ? -0.283 3.112 -7.135 1.00 92.81 184 ILE A C 1
ATOM 1439 O O . ILE A 1 184 ? -1.391 3.648 -7.235 1.00 92.81 184 ILE A O 1
ATOM 1443 N N . GLN A 1 185 ? 0.184 2.644 -5.982 1.00 90.38 185 GLN A N 1
ATOM 1444 C CA . GLN A 1 185 ? -0.494 2.813 -4.699 1.00 90.38 185 GLN A CA 1
ATOM 1445 C C . GLN A 1 185 ? 0.483 3.334 -3.651 1.00 90.38 185 GLN A C 1
ATOM 1447 O O . GLN A 1 185 ? 1.690 3.109 -3.737 1.00 90.38 185 GLN A O 1
ATOM 1452 N N . ALA A 1 186 ? -0.055 4.029 -2.655 1.00 87.62 186 ALA A N 1
ATOM 1453 C CA . ALA A 1 186 ? 0.647 4.345 -1.422 1.00 87.62 186 ALA A CA 1
ATOM 1454 C C . ALA A 1 186 ? -0.201 3.874 -0.246 1.00 87.62 186 ALA A C 1
ATOM 1456 O O . ALA A 1 186 ? -1.393 4.166 -0.179 1.00 87.62 186 ALA A O 1
ATOM 1457 N N . LEU A 1 187 ? 0.418 3.155 0.690 1.00 85.38 187 LEU A N 1
ATOM 1458 C CA . LEU A 1 187 ? -0.290 2.672 1.875 1.00 85.38 187 LEU A CA 1
ATOM 1459 C C . LEU A 1 187 ? -0.681 3.836 2.792 1.00 85.38 187 LEU A C 1
ATOM 1461 O O . LEU A 1 187 ? -1.812 3.882 3.264 1.00 85.38 187 LEU A O 1
ATOM 1465 N N . TYR A 1 188 ? 0.209 4.808 2.992 1.00 85.38 188 TYR A N 1
ATOM 1466 C CA . TYR A 1 188 ? -0.053 5.991 3.815 1.00 85.38 188 TYR A CA 1
ATOM 1467 C C . TYR A 1 188 ? -0.476 7.185 2.959 1.00 85.38 188 TYR A C 1
ATOM 1469 O O . TYR A 1 188 ? 0.217 7.535 2.012 1.00 85.38 188 TYR A O 1
ATOM 1477 N N . TYR A 1 189 ? -1.601 7.817 3.311 1.00 63.81 189 TYR A N 1
ATOM 1478 C CA . TYR A 1 189 ? -2.262 8.851 2.498 1.00 63.81 189 TYR A CA 1
ATOM 1479 C C . TYR A 1 189 ? -1.546 10.217 2.497 1.00 63.81 189 TYR A C 1
ATOM 1481 O O . TYR A 1 189 ? -1.739 11.011 1.577 1.00 63.81 189 TYR A O 1
ATOM 1489 N N . SER A 1 190 ? -0.722 10.531 3.505 1.00 60.62 190 SER A N 1
ATOM 1490 C CA . SER A 1 190 ? -0.042 11.832 3.572 1.00 60.62 190 SER A CA 1
ATOM 1491 C C . SER A 1 190 ? 1.200 11.869 4.472 1.00 60.62 190 SER A C 1
ATOM 1493 O O . SER A 1 190 ? 1.368 11.088 5.413 1.00 60.62 190 SER A O 1
ATOM 1495 N N . GLY A 1 191 ? 2.074 12.844 4.192 1.00 59.78 191 GLY A N 1
ATOM 1496 C CA . GLY A 1 191 ? 3.271 13.154 4.975 1.00 59.78 191 GLY A CA 1
ATOM 1497 C C . GLY A 1 191 ? 4.561 12.552 4.414 1.00 59.78 191 GLY A C 1
ATOM 1498 O O . GLY A 1 191 ? 4.560 11.869 3.389 1.00 59.78 191 GLY A O 1
ATOM 1499 N N . ARG A 1 192 ? 5.678 12.806 5.110 1.00 60.81 192 ARG A N 1
ATOM 1500 C CA . ARG A 1 192 ? 7.028 12.332 4.735 1.00 60.81 192 ARG A CA 1
ATOM 1501 C C . ARG A 1 192 ? 7.135 10.802 4.620 1.00 60.81 192 ARG A C 1
ATOM 1503 O O . ARG A 1 192 ? 8.046 10.316 3.968 1.00 60.81 192 ARG A O 1
ATOM 1510 N N . SER A 1 193 ? 6.179 10.072 5.195 1.00 62.53 193 SER A N 1
ATOM 1511 C CA . SER A 1 193 ? 6.043 8.613 5.150 1.00 62.53 193 SER A CA 1
ATOM 1512 C C . SER A 1 193 ? 5.254 8.091 3.936 1.00 62.53 193 SER A C 1
ATOM 1514 O O . SER A 1 193 ? 4.961 6.900 3.861 1.00 62.53 193 SER A O 1
ATOM 1516 N N . THR A 1 194 ? 4.870 8.944 2.982 1.00 74.00 194 THR A N 1
ATOM 1517 C CA . THR A 1 194 ? 4.152 8.494 1.779 1.00 74.00 194 THR A CA 1
ATOM 1518 C C . THR A 1 194 ? 5.128 7.822 0.813 1.00 74.00 194 THR A C 1
ATOM 1520 O O . THR A 1 194 ? 5.927 8.491 0.153 1.00 74.00 194 THR A O 1
ATOM 1523 N N . PHE A 1 195 ? 5.050 6.496 0.713 1.00 79.19 195 PHE A N 1
ATOM 1524 C CA . PHE A 1 195 ? 5.824 5.694 -0.229 1.00 79.19 195 PHE A CA 1
ATOM 1525 C C . PHE A 1 195 ? 4.899 5.111 -1.297 1.00 79.19 195 PHE A C 1
ATOM 1527 O O . PHE A 1 195 ? 3.947 4.408 -0.964 1.00 79.19 195 PHE A O 1
ATOM 1534 N N . TYR A 1 196 ? 5.181 5.423 -2.565 1.00 87.62 196 TYR A N 1
ATOM 1535 C CA . TYR A 1 196 ? 4.445 4.883 -3.707 1.00 87.62 196 TYR A CA 1
ATOM 1536 C C . TYR A 1 196 ? 5.188 3.693 -4.305 1.00 87.62 196 TYR A C 1
ATOM 1538 O O . TYR A 1 196 ? 6.402 3.773 -4.510 1.00 87.62 196 TYR A O 1
ATOM 1546 N N . PHE A 1 197 ? 4.441 2.653 -4.661 1.00 90.88 197 PHE A N 1
ATOM 1547 C CA . PHE A 1 197 ? 4.935 1.465 -5.350 1.00 90.88 197 PHE A CA 1
ATOM 1548 C C . PHE A 1 197 ? 3.998 1.077 -6.506 1.00 90.88 197 PHE A C 1
ATOM 1550 O O . PHE A 1 197 ? 2.796 1.358 -6.443 1.00 90.88 197 PHE A O 1
ATOM 1557 N N . PRO A 1 198 ? 4.534 0.489 -7.591 1.00 93.38 198 PRO A N 1
ATOM 1558 C CA . PRO A 1 198 ? 3.731 0.040 -8.720 1.00 93.38 198 PRO A CA 1
ATOM 1559 C C . PRO A 1 198 ? 3.004 -1.265 -8.392 1.00 93.38 198 PRO A C 1
ATOM 1561 O O . PRO A 1 198 ? 3.550 -2.124 -7.703 1.00 93.38 198 PRO A O 1
ATOM 1564 N N . VAL A 1 199 ? 1.788 -1.418 -8.912 1.00 93.00 199 VAL A N 1
ATOM 1565 C CA . VAL A 1 199 ? 0.937 -2.596 -8.694 1.00 93.00 199 VAL A CA 1
ATOM 1566 C C . VAL A 1 199 ? 0.279 -3.048 -9.994 1.00 93.00 199 VAL A C 1
ATOM 1568 O O . VAL A 1 199 ? 0.046 -2.245 -10.899 1.00 93.00 199 VAL A O 1
ATOM 1571 N N . ASN A 1 200 ? -0.071 -4.329 -10.071 1.00 89.81 200 ASN A N 1
ATOM 1572 C CA . ASN A 1 200 ? -0.931 -4.866 -11.115 1.00 89.81 200 ASN A CA 1
ATOM 1573 C C . ASN A 1 200 ? -2.393 -4.906 -10.616 1.00 89.81 200 ASN A C 1
ATOM 1575 O O . ASN A 1 200 ? -2.701 -5.668 -9.693 1.00 89.81 200 ASN A O 1
ATOM 1579 N N . PRO A 1 201 ? -3.305 -4.104 -11.202 1.00 79.06 201 PRO A N 1
ATOM 1580 C CA . PRO A 1 201 ? -4.710 -4.089 -10.809 1.00 79.06 201 PRO A CA 1
ATOM 1581 C C . PRO A 1 201 ? -5.478 -5.344 -11.248 1.00 79.06 201 PRO A C 1
ATOM 1583 O O . PRO A 1 201 ? -6.465 -5.682 -10.602 1.00 79.06 201 PRO A O 1
ATOM 1586 N N . SER A 1 202 ? -5.025 -6.058 -12.284 1.00 78.00 202 SER A N 1
ATOM 1587 C CA . SER A 1 202 ? -5.723 -7.231 -12.834 1.00 78.00 202 SER A CA 1
ATOM 1588 C C . SER A 1 202 ? -5.732 -8.428 -11.881 1.00 78.00 202 SER A C 1
ATOM 1590 O O . SER A 1 202 ? -6.628 -9.260 -11.941 1.00 78.00 202 SER A O 1
ATOM 1592 N N . TYR A 1 203 ? -4.782 -8.505 -10.944 1.00 61.81 203 TYR A N 1
ATOM 1593 C CA . TYR A 1 203 ? -4.799 -9.541 -9.907 1.00 61.81 203 TYR A CA 1
ATOM 1594 C C . TYR A 1 203 ? -5.845 -9.295 -8.809 1.00 61.81 203 TYR A C 1
ATOM 1596 O O . TYR A 1 203 ? -6.067 -10.181 -7.989 1.00 61.81 203 TYR A O 1
ATOM 1604 N N . SER A 1 204 ? -6.489 -8.122 -8.766 1.00 53.03 204 SER A N 1
ATOM 1605 C CA . SER A 1 204 ? -7.554 -7.839 -7.794 1.00 53.03 204 SER A CA 1
ATOM 1606 C C . SER A 1 204 ? -8.909 -8.452 -8.171 1.00 53.03 204 SER A C 1
ATOM 1608 O O . SER A 1 204 ? -9.790 -8.495 -7.319 1.00 53.03 204 SER A O 1
ATOM 1610 N N . GLU A 1 205 ? -9.098 -8.898 -9.417 1.00 42.25 205 GLU A N 1
ATOM 1611 C CA . GLU A 1 205 ? -10.408 -9.321 -9.946 1.00 42.25 205 GLU A CA 1
ATOM 1612 C C . GLU A 1 205 ? -10.690 -10.826 -9.797 1.00 42.25 205 GLU A C 1
ATOM 1614 O O . GLU A 1 205 ? -11.803 -11.265 -10.056 1.00 42.25 205 GLU A O 1
ATOM 1619 N N . LEU A 1 206 ? -9.734 -11.622 -9.306 1.00 40.06 206 LEU A N 1
ATOM 1620 C CA . LEU A 1 206 ? -9.912 -13.072 -9.116 1.00 40.06 206 LEU A CA 1
ATOM 1621 C C . LEU A 1 206 ? -10.535 -13.471 -7.762 1.00 40.06 206 LEU A C 1
ATOM 1623 O O . LEU A 1 206 ? -10.617 -14.657 -7.462 1.00 40.06 206 LEU A O 1
ATOM 1627 N N . GLY A 1 207 ? -10.982 -12.514 -6.942 1.00 37.12 207 GLY A N 1
ATOM 1628 C CA . GLY A 1 207 ? -11.542 -12.801 -5.611 1.00 37.12 207 GLY A CA 1
ATOM 1629 C C . GLY A 1 207 ? -12.647 -11.856 -5.142 1.00 37.12 207 GLY A C 1
ATOM 1630 O O . GLY A 1 207 ? -12.946 -11.821 -3.951 1.00 37.12 207 GLY A O 1
ATOM 1631 N N . ALA A 1 208 ? -13.234 -11.065 -6.041 1.00 38.62 208 ALA A N 1
ATOM 1632 C CA . ALA A 1 208 ? -14.391 -10.247 -5.704 1.00 38.62 208 ALA A CA 1
ATOM 1633 C C . ALA A 1 208 ? -15.679 -11.024 -6.007 1.00 38.62 208 ALA A C 1
ATOM 1635 O O . ALA A 1 208 ? -16.176 -10.979 -7.125 1.00 38.62 208 ALA A O 1
ATOM 1636 N N . GLU A 1 209 ? -16.229 -11.688 -4.991 1.00 32.22 209 GLU A N 1
ATOM 1637 C CA . GLU A 1 209 ? -17.682 -11.826 -4.855 1.00 32.22 209 GLU A CA 1
ATOM 1638 C C . GLU A 1 209 ? -18.127 -11.066 -3.589 1.00 32.22 209 GLU A C 1
ATOM 1640 O O . GLU A 1 209 ? -17.393 -11.041 -2.590 1.00 32.22 209 GLU A O 1
ATOM 1645 N N . PRO A 1 210 ? -19.273 -10.364 -3.634 1.00 44.94 210 PRO A N 1
ATOM 1646 C CA . PRO A 1 210 ? -19.598 -9.278 -2.726 1.00 44.94 210 PRO A CA 1
ATOM 1647 C C . PRO A 1 210 ? -20.498 -9.754 -1.582 1.00 44.94 210 PRO A C 1
ATOM 1649 O O . PRO A 1 210 ? -21.614 -10.209 -1.801 1.00 44.94 210 PRO A O 1
ATOM 1652 N N . ALA A 1 211 ? -20.083 -9.534 -0.336 1.00 35.12 211 ALA A N 1
ATOM 1653 C CA . ALA A 1 211 ? -21.028 -9.450 0.772 1.00 35.12 211 ALA A CA 1
ATOM 1654 C C . ALA A 1 211 ? -21.179 -7.981 1.168 1.00 35.12 211 ALA A C 1
ATOM 1656 O O . ALA A 1 211 ? -20.518 -7.470 2.074 1.00 35.12 211 ALA A O 1
ATOM 1657 N N . GLN A 1 212 ? -22.080 -7.295 0.462 1.00 42.56 212 GLN A N 1
ATOM 1658 C CA . GLN A 1 212 ? -22.874 -6.245 1.081 1.00 42.56 212 GLN A CA 1
ATOM 1659 C C . GLN A 1 212 ? -23.636 -6.888 2.246 1.00 42.56 212 GLN A C 1
ATOM 1661 O O . GLN A 1 212 ? -24.741 -7.387 2.069 1.00 42.56 212 GLN A O 1
ATOM 1666 N N . GLN A 1 213 ? -23.059 -6.901 3.445 1.00 32.19 213 GLN A N 1
ATOM 1667 C CA . GLN A 1 213 ? -23.896 -6.899 4.636 1.00 32.19 213 GLN A CA 1
ATOM 1668 C C . GLN A 1 213 ? -24.266 -5.447 4.886 1.00 32.19 213 GLN A C 1
ATOM 1670 O O . GLN A 1 213 ? -23.462 -4.638 5.353 1.00 32.19 213 GLN A O 1
ATOM 1675 N N . ALA A 1 214 ? -25.485 -5.127 4.454 1.00 33.31 214 ALA A N 1
ATOM 1676 C CA . ALA A 1 214 ? -26.259 -4.033 4.990 1.00 33.31 214 ALA A CA 1
ATOM 1677 C C . ALA A 1 214 ? -26.063 -4.014 6.510 1.00 33.31 214 ALA A C 1
ATOM 1679 O O . ALA A 1 214 ? -26.459 -4.942 7.210 1.00 33.31 214 ALA A O 1
ATOM 1680 N N . TYR A 1 215 ? -25.399 -2.980 7.014 1.00 34.25 215 TYR A N 1
ATOM 1681 C CA . TYR A 1 215 ? -25.650 -2.581 8.383 1.00 34.25 215 TYR A CA 1
ATOM 1682 C C . TYR A 1 215 ? -26.899 -1.721 8.319 1.00 34.25 215 TYR A C 1
ATOM 1684 O O . TYR A 1 215 ? -26.821 -0.519 8.060 1.00 34.25 215 TYR A O 1
ATOM 1692 N N . ASP A 1 216 ? -28.040 -2.377 8.514 1.00 32.25 216 ASP A N 1
ATOM 1693 C CA . ASP A 1 216 ? -29.217 -1.724 9.059 1.00 32.25 216 ASP A CA 1
ATOM 1694 C C . ASP A 1 216 ? -28.765 -0.948 10.304 1.00 32.25 216 ASP A C 1
ATOM 1696 O O . ASP A 1 216 ? -28.310 -1.513 11.298 1.00 32.25 216 ASP A O 1
ATOM 1700 N N . GLN A 1 217 ? -28.807 0.380 10.210 1.00 37.69 217 GLN A N 1
ATOM 1701 C CA . GLN A 1 217 ? -28.738 1.279 11.362 1.00 37.69 217 GLN A CA 1
ATOM 1702 C C . GLN A 1 217 ? -30.138 1.592 11.910 1.00 37.69 217 GLN A C 1
ATOM 1704 O O . GLN A 1 217 ? -30.302 2.567 12.637 1.00 37.69 217 GLN A O 1
ATOM 1709 N N . ASP A 1 218 ? -31.127 0.748 11.614 1.00 39.28 218 ASP A N 1
ATOM 1710 C CA . ASP A 1 218 ? -32.435 0.751 12.267 1.00 39.28 218 ASP A CA 1
ATOM 1711 C C . ASP A 1 218 ? -32.509 -0.408 13.266 1.00 39.28 218 ASP A C 1
ATOM 1713 O O . ASP A 1 218 ? -33.066 -1.459 12.992 1.00 39.28 218 ASP A O 1
ATOM 1717 N N . ASP A 1 219 ? -31.866 -0.223 14.417 1.00 41.28 219 ASP A N 1
ATOM 1718 C CA . ASP A 1 219 ? -32.431 -0.583 15.722 1.00 41.28 219 ASP A CA 1
ATOM 1719 C C . ASP A 1 219 ? -31.412 -0.264 16.815 1.00 41.28 219 ASP A C 1
ATOM 1721 O O . ASP A 1 219 ? -30.550 -1.061 17.160 1.00 41.28 219 ASP A O 1
ATOM 1725 N N . MET A 1 220 ? -31.494 0.959 17.337 1.00 36.88 220 MET A N 1
ATOM 1726 C CA . MET A 1 220 ? -31.302 1.280 18.759 1.00 36.88 220 MET A CA 1
ATOM 1727 C C . MET A 1 220 ? -31.906 2.665 19.021 1.00 36.88 220 MET A C 1
ATOM 1729 O O . MET A 1 220 ? -31.314 3.545 19.649 1.00 36.88 220 MET A O 1
ATOM 1733 N N . ARG A 1 221 ? -33.138 2.870 18.531 1.00 34.25 221 ARG A N 1
ATOM 1734 C CA . ARG A 1 221 ? -34.002 3.919 19.066 1.00 34.25 221 ARG A CA 1
ATOM 1735 C C . ARG A 1 221 ? -34.432 3.433 20.442 1.00 34.25 221 ARG A C 1
ATOM 1737 O O . ARG A 1 221 ? -35.374 2.657 20.569 1.00 34.25 221 ARG A O 1
ATOM 1744 N N . ILE A 1 222 ? -33.698 3.861 21.464 1.00 38.06 222 ILE A N 1
ATOM 1745 C CA . ILE A 1 222 ? -34.123 3.758 22.858 1.00 38.06 222 ILE A CA 1
ATOM 1746 C C . ILE A 1 222 ? -35.542 4.333 22.909 1.00 38.06 222 ILE A C 1
ATOM 1748 O O . ILE A 1 222 ? -35.736 5.540 22.748 1.00 38.06 222 ILE A O 1
ATOM 1752 N N . ARG A 1 223 ? -36.552 3.470 23.059 1.00 34.47 223 ARG A N 1
ATOM 1753 C CA . ARG A 1 223 ? -37.898 3.918 23.405 1.00 34.47 223 ARG A CA 1
ATOM 1754 C C . ARG A 1 223 ? -37.815 4.409 24.842 1.00 34.47 223 ARG A C 1
ATOM 1756 O O . ARG A 1 223 ? -37.792 3.617 25.776 1.00 34.47 223 ARG A O 1
ATOM 1763 N N . SER A 1 224 ? -37.705 5.724 24.983 1.00 36.09 224 SER A N 1
ATOM 1764 C CA . SER A 1 224 ? -37.949 6.434 26.231 1.00 36.09 224 SER A CA 1
ATOM 1765 C C . SER A 1 224 ? -39.353 6.074 26.710 1.00 36.09 224 SER A C 1
ATOM 1767 O O . SER A 1 224 ? -40.336 6.492 26.103 1.00 36.09 224 SER A O 1
ATOM 1769 N N . THR A 1 225 ? -39.464 5.276 27.769 1.00 48.44 225 THR A N 1
ATOM 1770 C CA . THR A 1 225 ? -40.700 5.177 28.547 1.00 48.44 225 THR A CA 1
ATOM 1771 C C . THR A 1 225 ? -40.735 6.355 29.507 1.00 48.44 225 THR A C 1
ATOM 1773 O O . THR A 1 225 ? -40.399 6.229 30.680 1.00 48.44 225 THR A O 1
ATOM 1776 N N . HIS A 1 226 ? -41.103 7.514 28.981 1.00 44.56 226 HIS A N 1
ATOM 1777 C CA . HIS A 1 226 ? -41.725 8.565 29.765 1.00 44.56 226 HIS A CA 1
ATOM 1778 C C . HIS A 1 226 ? -42.819 9.185 28.903 1.00 44.56 226 HIS A C 1
ATOM 1780 O O . HIS A 1 226 ? -42.619 9.387 27.708 1.00 44.56 226 HIS A O 1
ATOM 1786 N N . ASP A 1 227 ? -43.951 9.428 29.554 1.00 39.09 227 ASP A N 1
ATOM 1787 C CA . ASP A 1 227 ? -45.176 10.065 29.067 1.00 39.09 227 ASP A CA 1
ATOM 1788 C C . ASP A 1 227 ? -46.235 9.133 28.463 1.00 39.09 227 ASP A C 1
ATOM 1790 O O . ASP A 1 227 ? -46.430 9.035 27.254 1.00 39.09 227 ASP A O 1
ATOM 1794 N N . ALA A 1 228 ? -47.012 8.523 29.359 1.00 34.72 228 ALA A N 1
ATOM 1795 C CA . ALA A 1 228 ? -48.466 8.601 29.269 1.00 34.72 228 ALA A CA 1
ATOM 1796 C C . ALA A 1 228 ? -49.042 8.629 30.693 1.00 34.72 228 ALA A C 1
ATOM 1798 O O . ALA A 1 228 ? -48.797 7.721 31.490 1.00 34.72 228 ALA A O 1
ATOM 1799 N N . ALA A 1 229 ? -49.708 9.744 30.987 1.00 39.81 229 ALA A N 1
ATOM 1800 C CA . ALA A 1 229 ? -50.560 9.976 32.145 1.00 39.81 229 ALA A CA 1
ATOM 1801 C C . ALA A 1 229 ? -51.816 9.092 32.122 1.00 39.81 229 ALA A C 1
ATOM 1803 O O . ALA A 1 229 ? -52.185 8.622 31.019 1.00 39.81 229 ALA A O 1
#

Organism: NCBI:txid1230072

Foldseek 3Di:
DDDDDDPPDDDDDDPLPDPPVLVQADEDEPVCLVVLLWDWDDDPLCVVLQWTATQQQLWIDHVPLLPDPDPPRFQFTDQLVCSLVCSCVPPDVPDDSVVSVVSVVVVCVVRPHDPDLGGRAYDYPPQAFREDDPSFDKFKWKAFSPRQDTDGDDDPVRLVVQQVVCVPVPPPDRSVVRMDIAIKGFRGRDDPSTDIGGHDHVSNPPDDDDPPPDPPPPDDPPPPPDDDD

Radius of gyration: 23.19 Å; chains: 1; bounding box: 110×35×55 Å